Protein AF-A0A7C3ASG3-F1 (afdb_monomer)

Mean predicted aligned error: 2.56 Å

Solvent-accessible surface area (backbone atoms only — not comparable to full-atom values): 10213 Å² total; per-residue (Å²): 129,84,81,58,94,81,41,48,74,45,25,80,42,83,60,56,83,44,39,55,37,80,94,68,59,52,70,46,100,85,25,31,34,52,49,45,92,61,58,42,35,39,72,60,65,44,48,30,26,39,36,38,38,29,38,29,32,47,81,51,92,92,45,60,73,86,67,17,25,22,35,29,47,16,51,47,21,22,44,31,39,28,37,37,66,39,51,92,49,80,58,35,24,78,33,44,61,1,34,43,83,76,38,58,25,79,50,61,62,61,64,57,64,73,41,81,43,39,42,44,33,42,38,41,42,31,38,61,49,100,87,68,49,78,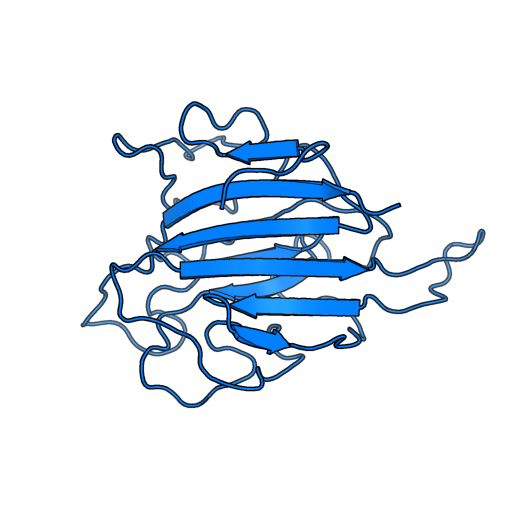76,40,62,26,33,37,27,35,25,35,66,88,40,77,25,38,78,70,41,75,39,95,65,60,27,85,93,35,84,44,92,68,87,56,54,54,19,26,49,27,41,47,48,66,90,30,65,28,29,36,34,53,26,31,40,24,73,52,133

pLDDT: mean 97.38, std 2.83, range [74.25, 98.94]

Secondary structure (DSSP, 8-state):
-PPPTT-EEEESSS--TTEE-TTT--B-TTS-EE--SS-EEEEEEESSEEEEEEEE----TT--GGGSS-EEEEETTTEEEEE---TTSPP-TTSTT-BTTTB--SS--PPPTTSEEEEEEEEE--EE-TTS-EEE-EEEEEEETTEEEEEEEEESSPPTTSS-SS--S-EEEEE---SS--EEEEEEEEE--

Sequence (193 aa):
MAPPDGAIVLMDGKNMDAWHTLPHWQLLGDGSAQVVPTNLVSKEEFGDALIHVEFLIPFMPNASGQARGNSGVYVQGRYEVQVLDSFGDLPMDNLCGGIYKKAVPLVCASLPPLQWQTYDITFRAPRFDANGNKIQHAEITVVHNGITIHDNVILDGVTAGGVSAEEASVGVLMLQDHGDPVRFRNIWVKPLD

Nearest PDB structures (foldseek):
  4qhz-assembly1_B  TM=8.982E-01  e=3.521E-19  Parabacteroides distasonis ATCC 8503
  3u1x-assembly1_B  TM=7.189E-01  e=1.155E-10  Parabacteroides distasonis ATCC 8503
  6j0t-assembly1_B  TM=4.849E-01  e=5.205E-02  Kluyveromyces marxianus DMKU3-1042
  7yqz-assembly1_C  TM=2.640E-01  e=1.907E-02  Severe acute respiratory syndrome coronavirus 2

Structure (mmCIF, N/CA/C/O backbone):
data_AF-A0A7C3ASG3-F1
#
_entry.id   AF-A0A7C3ASG3-F1
#
loop_
_atom_site.group_PDB
_atom_site.id
_atom_site.type_symbol
_atom_site.label_atom_id
_atom_site.label_alt_id
_atom_site.label_comp_id
_atom_site.label_asym_id
_atom_site.label_entity_id
_atom_site.label_seq_id
_atom_site.pdbx_PDB_ins_code
_atom_site.Cartn_x
_atom_site.Cartn_y
_atom_site.Cartn_z
_atom_site.occupancy
_atom_site.B_iso_or_equiv
_atom_site.auth_seq_id
_atom_site.auth_comp_id
_atom_site.auth_asym_id
_atom_site.auth_atom_id
_atom_site.pdbx_PDB_model_num
ATOM 1 N N . MET A 1 1 ? -6.501 -9.344 -8.838 1.00 84.19 1 MET A N 1
ATOM 2 C CA . MET A 1 1 ? -7.690 -10.132 -8.397 1.00 84.19 1 MET A CA 1
ATOM 3 C C . MET A 1 1 ? -8.968 -9.321 -8.616 1.00 84.19 1 MET A C 1
ATOM 5 O O . MET A 1 1 ? -8.923 -8.120 -8.391 1.00 84.19 1 MET A O 1
ATOM 9 N N . ALA A 1 2 ? -10.086 -9.918 -9.055 1.00 91.88 2 ALA A N 1
ATOM 10 C CA . ALA A 1 2 ? -11.353 -9.176 -9.159 1.00 91.88 2 ALA A CA 1
ATOM 11 C C . ALA A 1 2 ? -11.869 -8.770 -7.759 1.00 91.88 2 ALA A C 1
ATOM 13 O O . ALA A 1 2 ? -11.749 -9.584 -6.841 1.00 91.88 2 ALA A O 1
ATOM 14 N N . PRO A 1 3 ? -12.436 -7.561 -7.582 1.00 95.50 3 PRO A N 1
ATOM 15 C CA . PRO A 1 3 ? -13.005 -7.146 -6.303 1.00 95.50 3 PRO A CA 1
ATOM 16 C C . PRO A 1 3 ? -14.115 -8.113 -5.854 1.00 95.50 3 PRO A C 1
ATOM 18 O O . PRO A 1 3 ? -14.993 -8.428 -6.663 1.00 95.50 3 PRO A O 1
ATOM 21 N N . PRO A 1 4 ? -14.101 -8.600 -4.601 1.00 96.62 4 PRO A N 1
ATOM 22 C CA . PRO A 1 4 ? -15.176 -9.434 -4.077 1.00 96.62 4 PRO A CA 1
ATOM 23 C C . PRO A 1 4 ? -16.440 -8.611 -3.790 1.00 96.62 4 PRO A C 1
ATOM 25 O O . PRO A 1 4 ? -16.391 -7.387 -3.664 1.00 96.62 4 PRO A O 1
ATOM 28 N N . ASP A 1 5 ? -17.569 -9.292 -3.590 1.00 96.00 5 ASP A N 1
ATOM 29 C CA . ASP A 1 5 ? -18.814 -8.644 -3.170 1.00 96.00 5 ASP A CA 1
ATOM 30 C C . ASP A 1 5 ? -18.614 -7.830 -1.880 1.00 96.00 5 ASP A C 1
ATOM 32 O O . ASP A 1 5 ? -18.004 -8.297 -0.905 1.00 96.00 5 ASP A O 1
ATOM 36 N N . GLY A 1 6 ? -19.139 -6.602 -1.892 1.00 95.38 6 GLY A N 1
ATOM 37 C CA . GLY A 1 6 ? -18.996 -5.625 -0.811 1.00 95.38 6 GLY A CA 1
ATOM 38 C C . GLY A 1 6 ? -17.679 -4.841 -0.820 1.00 95.38 6 GLY A C 1
ATOM 39 O O . GLY A 1 6 ? -17.475 -4.016 0.064 1.00 95.38 6 GLY A O 1
ATOM 40 N N . ALA A 1 7 ? -16.785 -5.072 -1.787 1.00 97.75 7 ALA A N 1
ATOM 41 C CA . ALA A 1 7 ? -15.590 -4.252 -1.946 1.00 97.75 7 ALA A CA 1
ATOM 42 C C . ALA A 1 7 ? -15.912 -2.887 -2.568 1.00 97.75 7 ALA A C 1
ATOM 44 O O . ALA A 1 7 ? -16.646 -2.773 -3.551 1.00 97.75 7 ALA A O 1
ATOM 45 N N . ILE A 1 8 ? -15.286 -1.856 -2.017 1.00 97.88 8 ILE A N 1
ATOM 46 C CA . ILE A 1 8 ? -15.231 -0.505 -2.553 1.00 97.88 8 ILE A CA 1
ATOM 47 C C . ILE A 1 8 ? -14.064 -0.461 -3.535 1.00 97.88 8 ILE A C 1
ATOM 49 O O . ILE A 1 8 ? -12.901 -0.658 -3.174 1.00 97.88 8 ILE A O 1
ATOM 53 N N . VAL A 1 9 ? -14.380 -0.239 -4.806 1.00 98.12 9 VAL A N 1
ATOM 54 C CA . VAL A 1 9 ? -13.386 -0.179 -5.878 1.00 98.12 9 VAL A CA 1
ATOM 55 C C . VAL A 1 9 ? -12.783 1.217 -5.914 1.00 98.12 9 VAL A C 1
ATOM 57 O O . VAL A 1 9 ? -13.474 2.187 -6.212 1.00 98.12 9 VAL A O 1
ATOM 60 N N . LEU A 1 10 ? -11.486 1.312 -5.630 1.00 98.19 10 LEU A N 1
ATOM 61 C CA . LEU A 1 10 ? -10.762 2.578 -5.671 1.00 98.19 10 LEU A CA 1
ATOM 62 C C . LEU A 1 10 ? -10.159 2.840 -7.054 1.00 98.19 10 LEU A C 1
ATOM 64 O O . LEU A 1 10 ? -10.077 3.989 -7.479 1.00 98.19 10 LEU A O 1
ATOM 68 N N . MET A 1 11 ? -9.723 1.801 -7.769 1.00 97.62 11 MET A N 1
ATOM 69 C CA . MET A 1 11 ? -9.160 1.934 -9.115 1.00 97.62 11 MET A CA 1
ATOM 70 C C . MET A 1 11 ? -9.360 0.651 -9.926 1.00 97.62 11 MET A C 1
ATOM 72 O O . MET A 1 11 ? -8.746 -0.366 -9.618 1.00 97.62 11 MET A O 1
ATOM 76 N N . ASP A 1 12 ? -10.158 0.707 -10.995 1.00 96.12 12 ASP A N 1
ATOM 77 C CA . ASP A 1 12 ? -10.386 -0.402 -11.945 1.00 96.12 12 ASP A CA 1
ATOM 78 C C . ASP A 1 12 ? -9.874 -0.111 -13.368 1.00 96.12 12 ASP A C 1
ATOM 80 O O . ASP A 1 12 ? -10.132 -0.874 -14.299 1.00 96.12 12 ASP A O 1
ATOM 84 N N . GLY A 1 13 ? -9.170 1.010 -13.539 1.00 96.12 13 GLY A N 1
ATOM 85 C CA . GLY A 1 13 ? -8.650 1.475 -14.822 1.00 96.12 13 GLY A CA 1
ATOM 86 C C . GLY A 1 13 ? -9.639 2.249 -15.691 1.00 96.12 13 GLY A C 1
ATOM 87 O O . GLY A 1 13 ? -9.309 2.553 -16.836 1.00 96.12 13 GLY A O 1
ATOM 88 N N . LYS A 1 14 ? -10.820 2.615 -15.172 1.00 96.19 14 LYS A N 1
ATOM 89 C CA . LYS A 1 14 ? -11.776 3.482 -15.885 1.00 96.19 14 LYS A CA 1
ATOM 90 C C . LYS A 1 14 ? -11.762 4.928 -15.406 1.00 96.19 14 LYS A C 1
ATOM 92 O O . LYS A 1 14 ? -11.904 5.836 -16.220 1.00 96.19 14 LYS A O 1
ATOM 97 N N . ASN A 1 15 ? -11.624 5.148 -14.101 1.00 93.62 15 ASN A N 1
ATOM 98 C CA . ASN A 1 15 ? -11.506 6.474 -13.498 1.00 93.62 15 ASN A CA 1
ATOM 99 C C . ASN A 1 15 ? -10.692 6.416 -12.191 1.00 93.62 15 ASN A C 1
ATOM 101 O O . ASN A 1 15 ? -10.252 5.348 -11.762 1.00 93.62 15 ASN A O 1
ATOM 105 N N . MET A 1 16 ? -10.485 7.583 -11.581 1.00 95.62 16 MET A N 1
ATOM 106 C CA . MET A 1 16 ? -9.844 7.746 -10.270 1.00 95.62 16 MET A CA 1
ATOM 107 C C . MET A 1 16 ? -10.747 8.544 -9.319 1.00 95.62 16 MET A C 1
ATOM 109 O O . MET A 1 16 ? -10.265 9.295 -8.473 1.00 95.62 16 MET A O 1
ATOM 113 N N . ASP A 1 17 ? -12.067 8.403 -9.454 1.00 96.56 17 ASP A N 1
ATOM 114 C CA . ASP A 1 17 ? -13.040 9.245 -8.750 1.00 96.56 17 ASP A CA 1
ATOM 115 C C . ASP A 1 17 ? -13.018 9.031 -7.232 1.00 96.56 17 ASP A C 1
ATOM 117 O O . ASP A 1 17 ? -13.396 9.932 -6.484 1.00 96.56 17 ASP A O 1
ATOM 121 N N . ALA A 1 18 ? -12.525 7.882 -6.764 1.00 97.94 18 ALA A N 1
ATOM 122 C CA . ALA A 1 18 ? -12.344 7.571 -5.347 1.00 97.94 18 ALA A CA 1
ATOM 123 C C . ALA A 1 18 ? -11.122 8.262 -4.703 1.00 97.94 18 ALA A C 1
ATOM 125 O O . ALA A 1 18 ? -10.916 8.137 -3.495 1.00 97.94 18 ALA A O 1
ATOM 126 N N . TRP A 1 19 ? -10.319 9.001 -5.479 1.00 98.19 19 TRP A N 1
ATOM 127 C CA . TRP A 1 19 ? -9.060 9.600 -5.031 1.00 98.19 19 TRP A CA 1
ATOM 128 C C . TRP A 1 19 ? -9.056 11.125 -5.130 1.00 98.19 19 TRP A C 1
ATOM 130 O O . TRP A 1 19 ? -9.731 11.731 -5.967 1.00 98.19 19 TRP A O 1
ATOM 140 N N . HIS A 1 20 ? -8.238 11.763 -4.298 1.00 97.06 20 HIS A N 1
ATOM 141 C CA . HIS A 1 20 ? -7.851 13.159 -4.477 1.00 97.06 20 HIS A CA 1
ATOM 142 C C . HIS A 1 20 ? -6.705 13.247 -5.493 1.00 97.06 20 HIS A C 1
ATOM 144 O O . HIS A 1 20 ? -5.549 13.036 -5.150 1.00 97.06 20 HIS A O 1
ATOM 150 N N . THR A 1 21 ? -7.030 13.531 -6.757 1.00 91.75 21 THR A N 1
ATOM 151 C CA . THR A 1 21 ? -6.074 13.429 -7.876 1.00 91.75 21 THR A CA 1
ATOM 152 C C . THR A 1 21 ? -5.356 14.724 -8.242 1.00 91.75 21 THR A C 1
ATOM 154 O O . THR A 1 21 ? -4.354 14.710 -8.959 1.00 91.75 21 THR A O 1
ATOM 157 N N . LEU A 1 22 ? -5.865 15.867 -7.786 1.00 85.12 22 LEU A N 1
ATOM 158 C CA . LEU A 1 22 ? -5.263 17.151 -8.115 1.00 85.12 22 LEU A CA 1
ATOM 159 C C . LEU A 1 22 ? -3.908 17.306 -7.403 1.00 85.12 22 LEU A C 1
ATOM 161 O O . LEU A 1 22 ? -3.817 16.975 -6.223 1.00 85.12 22 LEU A O 1
ATOM 165 N N . PRO A 1 23 ? -2.884 17.863 -8.075 1.00 81.88 23 PRO A N 1
ATOM 166 C CA . PRO A 1 23 ? -2.949 18.484 -9.403 1.00 81.88 23 PRO A CA 1
ATOM 167 C C . PRO A 1 23 ? -2.568 17.579 -10.592 1.00 81.88 23 PRO A C 1
ATOM 169 O O . PRO A 1 23 ? -2.667 18.042 -11.729 1.00 81.88 23 PRO A O 1
ATOM 172 N N . HIS A 1 24 ? -2.100 16.343 -10.381 1.00 87.94 24 HIS A N 1
ATOM 173 C CA . HIS A 1 24 ? -1.340 15.619 -11.418 1.00 87.94 24 HIS A CA 1
ATOM 174 C C . HIS A 1 24 ? -1.758 14.173 -11.695 1.00 87.94 24 HIS A C 1
ATOM 176 O O . HIS A 1 24 ? -1.394 13.638 -12.743 1.00 87.94 24 HIS A O 1
ATOM 182 N N . TRP A 1 25 ? -2.477 13.517 -10.789 1.00 94.94 25 TRP A N 1
ATOM 183 C CA . TRP A 1 25 ? -2.756 12.093 -10.929 1.00 94.94 25 TRP A CA 1
ATOM 184 C C . TRP A 1 25 ? -3.816 11.829 -11.994 1.00 94.94 25 TRP A C 1
ATOM 186 O O . TRP A 1 25 ? -4.887 12.435 -12.008 1.00 94.94 25 TRP A O 1
ATOM 196 N N . GLN A 1 26 ? -3.512 10.888 -12.882 1.00 95.31 26 GLN A N 1
ATOM 197 C CA . GLN A 1 26 ? -4.396 10.465 -13.959 1.00 95.31 26 GLN A CA 1
ATOM 198 C C . GLN A 1 26 ? -4.096 9.022 -14.362 1.00 95.31 26 GLN A C 1
ATOM 200 O O . GLN A 1 26 ? -2.989 8.518 -14.148 1.00 95.31 26 GLN A O 1
ATOM 205 N N . LEU A 1 27 ? -5.075 8.383 -14.997 1.00 97.19 27 LEU A N 1
ATOM 206 C CA . LEU A 1 27 ? -4.868 7.084 -15.621 1.00 97.19 27 LEU A CA 1
ATOM 207 C C . LEU A 1 27 ? -4.049 7.224 -16.907 1.00 97.19 27 LEU A C 1
ATOM 209 O O . LEU A 1 27 ? -4.204 8.169 -17.681 1.00 97.19 27 LEU A O 1
ATOM 213 N N . LEU A 1 28 ? -3.198 6.237 -17.141 1.00 97.06 28 LEU A N 1
ATOM 214 C CA . LEU A 1 28 ? -2.508 5.990 -18.394 1.00 97.06 28 LEU A CA 1
ATOM 215 C C . LEU A 1 28 ? -3.417 5.210 -19.356 1.00 97.06 28 LEU A C 1
ATOM 217 O O . LEU A 1 28 ? -4.464 4.684 -18.978 1.00 97.06 28 LEU A O 1
ATOM 221 N N . GLY A 1 29 ? -2.987 5.082 -20.614 1.00 96.44 29 GLY A N 1
ATOM 222 C CA . GLY A 1 29 ? -3.744 4.356 -21.643 1.00 96.44 29 GLY A CA 1
ATOM 223 C C . GLY A 1 29 ? -3.944 2.859 -21.365 1.00 96.44 29 GLY A C 1
ATOM 224 O O . GLY A 1 29 ? -4.795 2.242 -21.997 1.00 96.44 29 GLY A O 1
ATOM 225 N N . ASP A 1 30 ? -3.188 2.279 -20.430 1.00 96.19 30 ASP A N 1
ATOM 226 C CA . ASP A 1 30 ? -3.333 0.888 -19.982 1.00 96.19 30 ASP A CA 1
ATOM 227 C C . ASP A 1 30 ? -4.225 0.737 -18.732 1.00 96.19 30 ASP A C 1
ATOM 229 O O . ASP A 1 30 ? -4.352 -0.366 -18.199 1.00 96.19 30 ASP A O 1
ATOM 233 N N . GLY A 1 31 ? -4.834 1.830 -18.257 1.00 97.12 31 GLY A N 1
ATOM 234 C CA . GLY A 1 31 ? -5.680 1.852 -17.063 1.00 97.12 31 GLY A CA 1
ATOM 235 C C . GLY A 1 31 ? -4.911 1.833 -15.738 1.00 97.12 31 GLY A C 1
ATOM 236 O O . GLY A 1 31 ? -5.536 1.775 -14.682 1.00 97.12 31 GLY A O 1
ATOM 237 N N . SER A 1 32 ? -3.577 1.885 -15.748 1.00 98.19 32 SER A N 1
ATOM 238 C CA . SER A 1 32 ? -2.792 2.109 -14.529 1.00 98.19 32 SER A CA 1
ATOM 239 C C . SER A 1 32 ? -2.646 3.599 -14.222 1.00 98.19 32 SER A C 1
ATOM 241 O O . SER A 1 32 ? -2.796 4.437 -15.107 1.00 98.19 32 SER A O 1
ATOM 243 N N . ALA A 1 33 ? -2.316 3.946 -12.983 1.00 98.06 33 ALA A N 1
ATOM 244 C CA . ALA A 1 33 ? -1.860 5.281 -12.610 1.00 98.06 33 ALA A CA 1
ATOM 245 C C . ALA A 1 33 ? -0.368 5.224 -12.268 1.00 98.06 33 ALA A C 1
ATOM 247 O O . ALA A 1 33 ? 0.063 4.321 -11.556 1.00 98.06 33 ALA A O 1
ATOM 248 N N . GLN A 1 34 ? 0.424 6.174 -12.760 1.00 98.00 34 GLN A N 1
ATOM 249 C CA . GLN A 1 34 ? 1.839 6.294 -12.405 1.00 98.00 34 GLN A CA 1
ATOM 250 C C . GLN A 1 34 ? 2.021 7.376 -11.348 1.00 98.00 34 GLN A C 1
ATOM 252 O O . GLN A 1 34 ? 1.383 8.424 -11.442 1.00 98.00 34 GLN A O 1
ATOM 257 N N . VAL A 1 35 ? 2.925 7.135 -10.399 1.00 97.75 35 VAL A N 1
ATOM 258 C CA . VAL A 1 35 ? 3.386 8.139 -9.440 1.00 97.75 35 VAL A CA 1
ATOM 259 C C . VAL A 1 35 ? 3.829 9.407 -10.169 1.00 97.75 35 VAL A C 1
ATOM 261 O O . VAL A 1 35 ? 4.532 9.373 -11.185 1.00 97.75 35 VAL A O 1
ATOM 264 N N . VAL A 1 36 ? 3.374 10.526 -9.622 1.00 95.81 36 VAL A N 1
ATOM 265 C CA . VAL A 1 36 ? 3.659 11.908 -10.011 1.00 95.81 36 VAL A CA 1
ATOM 266 C C . VAL A 1 36 ? 3.914 12.709 -8.730 1.00 95.81 36 VAL A C 1
ATOM 268 O O . VAL A 1 36 ? 3.557 12.222 -7.658 1.00 95.81 36 VAL A O 1
ATOM 271 N N . PRO A 1 37 ? 4.480 13.929 -8.807 1.00 95.00 37 PRO A N 1
ATOM 272 C CA . PRO A 1 37 ? 4.716 14.738 -7.618 1.00 95.00 37 PRO A CA 1
ATOM 273 C C . PRO A 1 37 ? 3.422 14.925 -6.816 1.00 95.00 37 PRO A C 1
ATOM 275 O O . PRO A 1 37 ? 2.468 15.476 -7.368 1.00 95.00 37 PRO A O 1
ATOM 278 N N . THR A 1 38 ? 3.412 14.494 -5.549 1.00 95.44 38 THR A N 1
ATOM 279 C CA . THR A 1 38 ? 2.303 14.360 -4.568 1.00 95.44 38 THR A CA 1
ATOM 280 C C . THR A 1 38 ? 1.844 12.921 -4.293 1.00 95.44 38 THR A C 1
ATOM 282 O O . THR A 1 38 ? 1.589 12.138 -5.204 1.00 95.44 38 THR A O 1
ATOM 285 N N . ASN A 1 39 ? 1.643 12.597 -3.009 1.00 97.38 39 ASN A N 1
ATOM 286 C CA . ASN A 1 39 ? 0.983 11.357 -2.586 1.00 97.38 39 ASN A CA 1
ATOM 287 C C . ASN A 1 39 ? -0.457 11.293 -3.123 1.00 97.38 39 ASN A C 1
ATOM 289 O O . ASN A 1 39 ? -1.158 12.307 -3.145 1.00 97.38 39 ASN A O 1
ATOM 293 N N . LEU A 1 40 ? -0.928 10.092 -3.463 1.00 98.31 40 LEU A N 1
ATOM 294 C CA . LEU A 1 40 ? -2.330 9.849 -3.805 1.00 98.31 40 LEU A CA 1
ATOM 295 C C . LEU A 1 40 ? -3.080 9.341 -2.573 1.00 98.31 40 LEU A C 1
ATOM 297 O O . LEU A 1 40 ? -2.689 8.331 -1.996 1.00 98.31 40 LEU A O 1
ATOM 301 N N . VAL A 1 41 ? -4.169 10.005 -2.184 1.00 98.19 41 VAL A N 1
ATOM 302 C CA . VAL A 1 41 ? -4.974 9.636 -1.003 1.00 98.19 41 VAL A CA 1
ATOM 303 C C . VAL A 1 41 ? -6.430 9.374 -1.377 1.00 98.19 41 VAL A C 1
ATOM 305 O O . VAL A 1 41 ? -7.000 10.081 -2.219 1.00 98.19 41 VAL A O 1
ATOM 308 N N . SER A 1 42 ? -7.028 8.333 -0.796 1.00 98.69 42 SER A N 1
ATOM 309 C CA . SER A 1 42 ? -8.449 8.034 -0.991 1.00 98.69 42 SER A CA 1
ATOM 310 C C . SER A 1 42 ? -9.321 9.125 -0.370 1.00 98.69 42 SER A C 1
ATOM 312 O O . SER A 1 42 ? -8.925 9.782 0.590 1.00 98.69 42 SER A O 1
ATOM 314 N N . LYS A 1 43 ? -10.521 9.324 -0.923 1.00 98.38 43 LYS A N 1
ATOM 315 C CA . LYS A 1 43 ? -11.532 10.233 -0.356 1.00 98.38 43 LYS A CA 1
ATOM 316 C C . LYS A 1 43 ? -12.206 9.651 0.883 1.00 98.38 43 LYS A C 1
ATOM 318 O O . LYS A 1 43 ? -12.576 10.391 1.786 1.00 98.38 43 LYS A O 1
ATOM 323 N N . GLU A 1 44 ? -12.405 8.337 0.886 1.00 98.12 44 GLU A N 1
ATOM 324 C CA . GLU A 1 44 ? -12.986 7.611 2.012 1.00 98.12 44 GLU A CA 1
ATOM 325 C C . GLU A 1 44 ? -11.905 7.156 2.994 1.00 98.12 44 GLU A C 1
ATOM 327 O O . GLU A 1 44 ? -10.747 6.936 2.618 1.00 98.12 44 GLU A O 1
ATOM 332 N N . GLU A 1 45 ? -12.314 7.004 4.250 1.00 98.44 45 GLU A N 1
ATOM 333 C CA . GLU A 1 45 ? -11.512 6.452 5.336 1.00 98.44 45 GLU A CA 1
ATOM 334 C C . GLU A 1 45 ? -12.013 5.051 5.697 1.00 98.44 45 GLU A C 1
ATOM 336 O O . GLU A 1 45 ? -13.213 4.779 5.682 1.00 98.44 45 GLU A O 1
ATOM 341 N N . PHE A 1 46 ? -11.088 4.167 6.060 1.00 98.25 46 PHE A N 1
ATOM 342 C CA . PHE A 1 46 ? -11.352 2.758 6.327 1.00 98.25 46 PHE A CA 1
ATOM 343 C C . PHE A 1 46 ? -10.858 2.363 7.721 1.00 98.25 46 PHE A C 1
ATOM 345 O O . PHE A 1 46 ? -9.806 2.820 8.173 1.00 98.25 46 PHE A O 1
ATOM 352 N N . GLY A 1 47 ? -11.628 1.513 8.402 1.00 98.50 47 GLY A N 1
ATOM 353 C CA . GLY A 1 47 ? -11.250 0.860 9.657 1.00 98.50 47 GLY A CA 1
ATOM 354 C C . GLY A 1 47 ? -10.567 -0.479 9.393 1.00 98.50 47 GLY A C 1
ATOM 355 O O . GLY A 1 47 ? -9.588 -0.550 8.650 1.00 98.50 47 GLY A O 1
ATOM 356 N N . ASP A 1 48 ? -11.113 -1.546 9.976 1.00 98.75 48 ASP A N 1
ATOM 357 C CA . ASP A 1 48 ? -10.723 -2.907 9.616 1.00 98.75 48 ASP A CA 1
ATOM 358 C C . ASP A 1 48 ? -11.061 -3.190 8.153 1.00 98.75 48 ASP A C 1
ATOM 360 O O . ASP A 1 48 ? -12.152 -2.857 7.679 1.00 98.75 48 ASP A O 1
ATOM 364 N N . ALA A 1 49 ? -10.138 -3.820 7.430 1.00 98.50 49 ALA A N 1
ATOM 365 C CA . ALA A 1 49 ? -10.318 -4.031 6.004 1.00 98.50 49 ALA A CA 1
ATOM 366 C C . ALA A 1 49 ? -9.494 -5.188 5.434 1.00 98.50 49 ALA A C 1
ATOM 368 O O . ALA A 1 49 ? -8.411 -5.521 5.918 1.00 98.50 49 ALA A O 1
ATOM 369 N N . LEU A 1 50 ? -10.003 -5.736 4.330 1.00 98.75 50 LEU A N 1
ATOM 370 C CA . LEU A 1 50 ? -9.212 -6.409 3.305 1.00 98.75 50 LEU A CA 1
ATOM 371 C C . LEU A 1 50 ? -8.881 -5.397 2.213 1.00 98.75 50 LEU A C 1
ATOM 373 O O . LEU A 1 50 ? -9.769 -4.692 1.736 1.00 98.75 50 LEU A O 1
ATOM 377 N N . ILE A 1 51 ? -7.626 -5.332 1.798 1.00 98.88 51 ILE A N 1
ATOM 378 C CA . ILE A 1 51 ? -7.150 -4.380 0.796 1.00 98.88 51 ILE A CA 1
ATOM 379 C C . ILE A 1 51 ? -6.383 -5.154 -0.267 1.00 98.88 51 ILE A C 1
ATOM 381 O O . ILE A 1 51 ? -5.520 -5.962 0.065 1.00 98.88 51 ILE A O 1
ATOM 385 N N . HIS A 1 52 ? -6.667 -4.874 -1.533 1.00 98.94 52 HIS A N 1
ATOM 386 C CA . HIS A 1 52 ? -5.876 -5.360 -2.657 1.00 98.94 52 HIS A CA 1
ATOM 387 C C . HIS A 1 52 ? -5.254 -4.191 -3.401 1.00 98.94 52 HIS A C 1
ATOM 389 O O . HIS A 1 52 ? -5.922 -3.184 -3.650 1.00 98.94 52 HIS A O 1
ATOM 395 N N . VAL A 1 53 ? -3.988 -4.344 -3.773 1.00 98.88 53 VAL A N 1
ATOM 396 C CA . VAL A 1 53 ? -3.245 -3.379 -4.582 1.00 98.88 53 VAL A CA 1
ATOM 397 C C . VAL A 1 53 ? -2.387 -4.147 -5.574 1.00 98.88 53 VAL A C 1
ATOM 399 O O . VAL A 1 53 ? -1.620 -5.022 -5.172 1.00 98.88 53 VAL A O 1
ATOM 402 N N . GLU A 1 54 ? -2.454 -3.790 -6.855 1.00 98.88 54 GLU A N 1
ATOM 403 C CA . GLU A 1 54 ? -1.438 -4.199 -7.823 1.00 98.88 54 GLU A CA 1
ATOM 404 C C . GLU A 1 54 ? -0.484 -3.040 -8.100 1.00 98.88 54 GLU A C 1
ATOM 406 O O . GLU A 1 54 ? -0.914 -1.904 -8.318 1.00 98.88 54 GLU A O 1
ATOM 411 N N . PHE A 1 55 ? 0.815 -3.327 -8.122 1.00 98.94 55 PHE A N 1
ATOM 412 C CA . PHE A 1 55 ? 1.851 -2.330 -8.371 1.00 98.94 55 PHE A CA 1
ATOM 413 C C . PHE A 1 55 ? 2.927 -2.850 -9.324 1.00 98.94 55 PHE A C 1
ATOM 415 O O . PHE A 1 55 ? 3.197 -4.046 -9.387 1.00 98.94 55 PHE A O 1
ATOM 422 N N . LEU A 1 56 ? 3.532 -1.950 -10.091 1.00 98.81 56 LEU A N 1
ATOM 423 C CA . LEU A 1 56 ? 4.609 -2.247 -11.026 1.00 98.81 56 LEU A CA 1
ATOM 424 C C . LEU A 1 56 ? 5.781 -1.320 -10.750 1.00 98.81 56 LEU A C 1
ATOM 426 O O . LEU A 1 56 ? 5.664 -0.094 -10.797 1.00 98.81 56 LEU A O 1
ATOM 430 N N . ILE A 1 57 ? 6.923 -1.943 -10.488 1.00 98.62 57 ILE A N 1
ATOM 431 C CA . ILE A 1 57 ? 8.177 -1.261 -10.201 1.00 98.62 57 ILE A CA 1
ATOM 432 C C . ILE A 1 57 ? 8.887 -0.949 -11.529 1.00 98.62 57 ILE A C 1
ATOM 434 O O . ILE A 1 57 ? 9.012 -1.841 -12.380 1.00 98.62 57 ILE A O 1
ATOM 438 N N . PRO A 1 58 ? 9.356 0.294 -11.743 1.00 98.12 58 PRO A N 1
ATOM 439 C CA . PRO A 1 58 ? 10.083 0.665 -12.950 1.00 98.12 58 PRO A CA 1
ATOM 440 C C . PRO A 1 58 ? 11.479 0.032 -12.979 1.00 98.12 58 PRO A C 1
ATOM 442 O O . PRO A 1 58 ? 12.112 -0.175 -11.949 1.00 98.12 58 PRO A O 1
ATOM 445 N N . PHE A 1 59 ? 12.013 -0.213 -14.176 1.00 98.06 59 PHE A N 1
ATOM 446 C CA . PHE A 1 59 ? 13.416 -0.602 -14.321 1.00 98.06 59 PHE A CA 1
ATOM 447 C C . PHE A 1 59 ? 14.325 0.633 -14.227 1.00 98.06 59 PHE A C 1
ATOM 449 O O . PHE A 1 59 ? 14.330 1.473 -15.128 1.00 98.06 59 PHE A O 1
ATOM 456 N N . MET A 1 60 ? 15.099 0.739 -13.143 1.00 97.81 60 MET A N 1
ATOM 457 C CA . MET A 1 60 ? 15.970 1.887 -12.846 1.00 97.81 60 MET A CA 1
ATOM 458 C C . MET A 1 60 ? 17.432 1.443 -12.635 1.00 97.81 60 MET A C 1
ATOM 460 O O . MET A 1 60 ? 17.927 1.446 -11.509 1.00 97.81 60 MET A O 1
ATOM 464 N N . PRO A 1 61 ? 18.164 1.069 -13.703 1.00 96.19 61 PRO A N 1
ATOM 465 C CA . PRO A 1 61 ? 19.476 0.416 -13.591 1.00 96.19 61 PRO A CA 1
ATOM 466 C C . PRO A 1 61 ? 20.589 1.295 -13.003 1.00 96.19 61 PRO A C 1
ATOM 468 O O . PRO A 1 61 ? 21.601 0.772 -12.551 1.00 96.19 61 PRO A O 1
ATOM 471 N N . ASN A 1 62 ? 20.415 2.619 -13.015 1.00 97.12 62 ASN A N 1
ATOM 472 C CA . ASN A 1 62 ? 21.390 3.574 -12.478 1.00 97.12 62 ASN A CA 1
ATOM 473 C C . ASN A 1 62 ? 21.074 4.006 -11.037 1.00 97.12 62 ASN A C 1
ATOM 475 O O . ASN A 1 62 ? 21.779 4.851 -10.489 1.00 97.12 62 ASN A O 1
ATOM 479 N N . ALA A 1 63 ? 20.003 3.474 -10.446 1.00 96.94 63 ALA A N 1
ATOM 480 C CA . ALA A 1 63 ? 19.602 3.759 -9.079 1.00 96.94 63 ALA A CA 1
ATOM 481 C C . ALA A 1 63 ? 19.903 2.575 -8.153 1.00 96.94 63 ALA A C 1
ATOM 483 O O . ALA A 1 63 ? 20.106 1.444 -8.595 1.00 96.94 63 ALA A O 1
ATOM 484 N N . SER A 1 64 ? 19.932 2.834 -6.848 1.00 95.06 64 SER A N 1
ATOM 485 C CA . SER A 1 64 ? 20.234 1.825 -5.830 1.00 95.06 64 SER A CA 1
ATOM 486 C C . SER A 1 64 ? 19.564 2.155 -4.500 1.00 95.06 64 SER A C 1
ATOM 488 O O . SER A 1 64 ? 19.281 3.321 -4.219 1.00 95.06 64 SER A O 1
ATOM 490 N N . GLY A 1 65 ? 19.384 1.143 -3.649 1.00 95.19 65 GLY A N 1
ATOM 491 C CA . GLY A 1 65 ? 18.829 1.321 -2.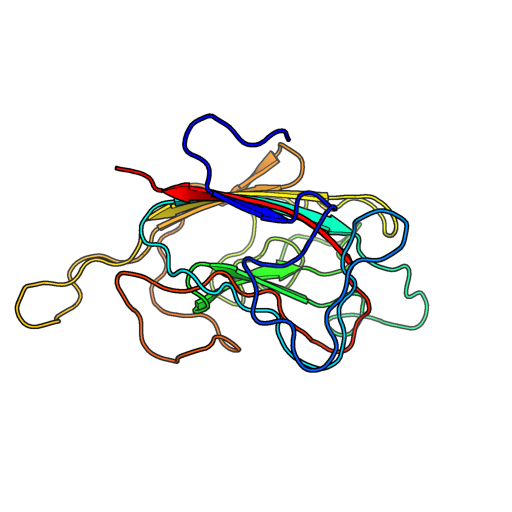308 1.00 95.19 65 GLY A CA 1
ATOM 492 C C . GLY A 1 65 ? 17.424 1.926 -2.341 1.00 95.19 65 GLY A C 1
ATOM 493 O O . GLY A 1 65 ? 16.619 1.583 -3.198 1.00 95.19 65 GLY A O 1
ATOM 494 N N . GLN A 1 66 ? 17.145 2.860 -1.428 1.00 97.06 66 GLN A N 1
ATOM 495 C CA . GLN A 1 66 ? 15.839 3.531 -1.291 1.00 97.06 66 GLN A CA 1
ATOM 496 C C . GLN A 1 66 ? 15.499 4.509 -2.432 1.00 97.06 66 GLN A C 1
ATOM 498 O O . GLN A 1 66 ? 14.475 5.174 -2.366 1.00 97.06 66 GLN A O 1
ATOM 503 N N . ALA A 1 67 ? 16.353 4.648 -3.447 1.00 96.75 67 ALA A N 1
ATOM 504 C CA . ALA A 1 67 ? 16.096 5.495 -4.616 1.00 96.75 67 ALA A CA 1
ATOM 505 C C . ALA A 1 67 ? 15.794 4.672 -5.883 1.00 96.75 67 ALA A C 1
ATOM 507 O O . ALA A 1 67 ? 15.892 5.191 -6.992 1.00 96.75 67 ALA A O 1
ATOM 508 N N . ARG A 1 68 ? 15.554 3.359 -5.736 1.00 97.62 68 ARG A N 1
ATOM 509 C CA . ARG A 1 68 ? 15.318 2.432 -6.847 1.00 97.62 68 ARG A CA 1
ATOM 510 C C . ARG A 1 68 ? 13.887 1.897 -6.799 1.00 97.62 68 ARG A C 1
ATOM 512 O O . ARG A 1 68 ? 13.635 0.828 -6.248 1.00 97.62 68 ARG A O 1
ATOM 519 N N . GLY A 1 69 ? 12.964 2.637 -7.402 1.00 98.06 69 GLY A N 1
ATOM 520 C CA . GLY A 1 69 ? 11.563 2.235 -7.525 1.00 98.06 69 GLY A CA 1
ATOM 521 C C . GLY A 1 69 ? 10.789 2.336 -6.211 1.00 98.06 69 GLY A C 1
ATOM 522 O O . GLY A 1 69 ? 9.968 1.464 -5.940 1.00 98.06 69 GLY A O 1
ATOM 523 N N . ASN A 1 70 ? 11.097 3.341 -5.390 1.00 98.69 70 ASN A N 1
ATOM 524 C CA . ASN A 1 70 ? 10.525 3.541 -4.065 1.00 98.69 70 ASN A CA 1
ATOM 525 C C . ASN A 1 70 ? 9.131 4.181 -4.123 1.00 98.69 70 ASN A C 1
ATOM 527 O O . ASN A 1 70 ? 8.897 5.169 -4.820 1.00 98.69 70 ASN A O 1
ATOM 531 N N . SER A 1 71 ? 8.211 3.597 -3.373 1.00 98.75 71 SER A N 1
ATOM 532 C CA . SER A 1 71 ? 6.888 4.110 -3.042 1.00 98.75 71 SER A CA 1
ATOM 533 C C . SER A 1 71 ? 6.416 3.349 -1.794 1.00 98.75 71 SER A C 1
ATOM 535 O O . SER A 1 71 ? 7.152 2.565 -1.210 1.00 98.75 71 SER A O 1
ATOM 537 N N . GLY A 1 72 ? 5.154 3.476 -1.415 1.00 98.75 72 GLY A N 1
ATOM 538 C CA . GLY A 1 72 ? 4.610 2.774 -0.263 1.00 98.75 72 GLY A CA 1
ATOM 539 C C . GLY A 1 72 ? 3.098 2.723 -0.319 1.00 98.75 72 GLY A C 1
ATOM 540 O O . GLY A 1 72 ? 2.452 3.658 -0.798 1.00 98.75 72 GLY A O 1
ATOM 541 N N . VAL A 1 73 ? 2.535 1.626 0.183 1.00 98.94 73 VAL A N 1
ATOM 542 C CA . VAL A 1 73 ? 1.097 1.492 0.422 1.00 98.94 73 VAL A CA 1
ATOM 543 C C . VAL A 1 73 ? 0.856 1.722 1.907 1.00 98.94 73 VAL A C 1
ATOM 545 O O . VAL A 1 73 ? 1.156 0.869 2.737 1.00 98.94 73 VAL A O 1
ATOM 548 N N . TYR A 1 74 ? 0.316 2.884 2.248 1.00 98.88 74 TYR A N 1
ATOM 549 C CA . TYR A 1 74 ? 0.033 3.268 3.624 1.00 98.88 74 TYR A CA 1
ATOM 550 C C . TYR A 1 74 ? -1.409 2.924 3.977 1.00 98.88 74 TYR A C 1
ATOM 552 O O . TYR A 1 74 ? -2.352 3.607 3.559 1.00 98.88 74 TYR A O 1
ATOM 560 N N . VAL A 1 75 ? -1.579 1.892 4.798 1.00 98.81 75 VAL A N 1
ATOM 561 C CA . VAL A 1 75 ? -2.877 1.530 5.372 1.00 98.81 75 VAL A CA 1
ATOM 562 C C . VAL A 1 75 ? -3.255 2.563 6.435 1.00 98.81 75 VAL A C 1
ATOM 564 O O . VAL A 1 75 ? -2.413 2.968 7.242 1.00 98.81 75 VAL A O 1
ATOM 567 N N . GLN A 1 76 ? -4.496 3.054 6.386 1.00 98.62 76 GLN A N 1
ATOM 568 C CA . GLN A 1 76 ? -4.975 4.212 7.158 1.00 98.62 76 GLN A CA 1
ATOM 569 C C . GLN A 1 76 ? -4.108 5.480 7.025 1.00 98.62 76 GLN A C 1
ATOM 571 O O . GLN A 1 76 ? -4.141 6.348 7.901 1.00 98.62 76 GLN A O 1
ATOM 576 N N . GLY A 1 77 ? -3.298 5.580 5.965 1.00 98.56 77 GLY A N 1
ATOM 577 C CA . GLY A 1 77 ? -2.353 6.670 5.749 1.00 98.56 77 GLY A CA 1
ATOM 578 C C . GLY A 1 77 ? -1.211 6.677 6.766 1.00 98.56 77 GLY A C 1
ATOM 579 O O . GLY A 1 77 ? -0.551 7.699 6.912 1.00 98.56 77 GLY A O 1
ATOM 580 N N . ARG A 1 78 ? -1.005 5.580 7.507 1.00 98.50 78 ARG A N 1
ATOM 581 C CA . ARG A 1 78 ? -0.176 5.544 8.724 1.00 98.50 78 ARG A CA 1
ATOM 582 C C . ARG A 1 78 ? 0.775 4.364 8.810 1.00 98.50 78 ARG A C 1
ATOM 584 O O . ARG A 1 78 ? 1.801 4.489 9.466 1.00 98.50 78 ARG A O 1
ATOM 591 N N . TYR A 1 79 ? 0.424 3.232 8.209 1.00 98.81 79 TYR A N 1
ATOM 592 C CA . TYR A 1 79 ? 1.204 2.003 8.304 1.00 98.81 79 TYR A CA 1
ATOM 593 C C . TYR A 1 79 ? 1.670 1.596 6.910 1.00 98.81 79 TYR A C 1
ATOM 595 O O . TYR A 1 79 ? 0.889 1.086 6.107 1.00 98.81 79 TYR A O 1
ATOM 603 N N . GLU A 1 80 ? 2.931 1.885 6.610 1.00 98.88 80 GLU A N 1
ATOM 604 C CA . GLU A 1 80 ? 3.539 1.636 5.307 1.00 98.88 80 GLU A CA 1
ATOM 605 C C . GLU A 1 80 ? 3.889 0.160 5.118 1.00 98.88 80 GLU A C 1
ATOM 607 O O . GLU A 1 80 ? 4.762 -0.377 5.804 1.00 98.88 80 GLU A O 1
ATOM 612 N N . VAL A 1 81 ? 3.253 -0.465 4.128 1.00 98.94 81 VAL A N 1
ATOM 613 C CA . VAL A 1 81 ? 3.788 -1.646 3.452 1.00 98.94 81 VAL A CA 1
ATOM 614 C C . VAL A 1 81 ? 4.673 -1.148 2.315 1.00 98.94 81 VAL A C 1
ATOM 616 O O . VAL A 1 81 ? 4.192 -0.556 1.343 1.00 98.94 81 VAL A O 1
ATOM 619 N N . GLN A 1 82 ? 5.976 -1.366 2.456 1.00 98.88 82 GLN A N 1
ATOM 620 C CA . GLN A 1 82 ? 6.984 -0.766 1.591 1.00 98.88 82 GLN A CA 1
ATOM 621 C C . GLN A 1 82 ? 6.889 -1.268 0.143 1.00 98.88 82 GLN A C 1
ATOM 623 O O . GLN A 1 82 ? 6.712 -2.468 -0.089 1.00 98.88 82 GLN A O 1
ATOM 628 N N . VAL A 1 83 ? 7.071 -0.383 -0.841 1.00 98.94 83 VAL A N 1
ATOM 629 C CA . VAL A 1 83 ? 7.195 -0.730 -2.267 1.00 98.94 83 VAL A CA 1
ATOM 630 C C . VAL A 1 83 ? 8.579 -0.316 -2.751 1.00 98.94 83 VAL A C 1
ATOM 632 O O . VAL A 1 83 ? 8.945 0.849 -2.691 1.00 98.94 83 VAL A O 1
ATOM 635 N N . LEU A 1 84 ? 9.378 -1.273 -3.224 1.00 98.69 84 LEU A N 1
ATOM 636 C CA . LEU A 1 84 ? 10.744 -0.991 -3.664 1.00 98.69 84 LEU A CA 1
ATOM 637 C C . LEU A 1 84 ? 11.251 -2.062 -4.630 1.00 98.69 84 LEU A C 1
ATOM 639 O O . LEU A 1 84 ? 10.875 -3.226 -4.507 1.00 98.69 84 LEU A O 1
ATOM 643 N N . ASP A 1 85 ? 12.164 -1.721 -5.543 1.00 98.44 85 ASP A N 1
ATOM 644 C CA . ASP A 1 85 ? 12.903 -2.737 -6.300 1.00 98.44 85 ASP A CA 1
ATOM 645 C C . ASP A 1 85 ? 13.856 -3.508 -5.374 1.00 98.44 85 ASP A C 1
ATOM 647 O O . ASP A 1 85 ? 14.972 -3.064 -5.083 1.00 98.44 85 ASP A O 1
ATOM 651 N N . SER A 1 86 ? 13.393 -4.658 -4.885 1.00 97.69 86 SER A N 1
ATOM 652 C CA . SER A 1 86 ? 14.126 -5.551 -3.974 1.00 97.69 86 SER A CA 1
ATOM 653 C C . SER A 1 86 ? 14.302 -6.962 -4.548 1.00 97.69 86 SER A C 1
ATOM 655 O O . SER A 1 86 ? 14.494 -7.924 -3.802 1.00 97.69 86 SER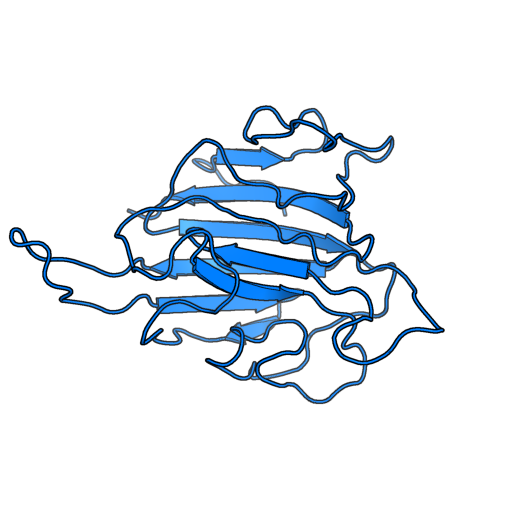 A O 1
ATOM 657 N N . PHE A 1 87 ? 14.177 -7.126 -5.871 1.00 97.00 87 PHE A N 1
ATOM 658 C CA . PHE A 1 87 ? 14.335 -8.433 -6.504 1.00 97.00 87 PHE A CA 1
ATOM 659 C C . PHE A 1 87 ? 15.762 -8.965 -6.315 1.00 97.00 87 PHE A C 1
ATOM 661 O O . PHE A 1 87 ? 16.733 -8.341 -6.742 1.00 97.00 87 PHE A O 1
ATOM 668 N N . GLY A 1 88 ? 15.878 -10.145 -5.701 1.00 94.12 88 GLY A N 1
ATOM 669 C CA . GLY A 1 88 ? 17.163 -10.786 -5.405 1.00 94.12 88 GLY A CA 1
ATOM 670 C C . GLY A 1 88 ? 17.815 -10.358 -4.086 1.00 94.12 88 GLY A C 1
ATOM 671 O O . GLY A 1 88 ? 18.854 -10.916 -3.736 1.00 94.12 88 GLY A O 1
ATOM 672 N N . ASP A 1 89 ? 17.209 -9.432 -3.337 1.00 95.81 89 ASP A N 1
ATOM 673 C CA . ASP A 1 89 ? 17.699 -9.012 -2.022 1.00 95.81 89 ASP A CA 1
ATOM 674 C C . ASP A 1 89 ? 17.170 -9.917 -0.892 1.00 95.81 89 ASP A C 1
ATOM 676 O O . ASP A 1 89 ? 16.112 -10.547 -1.000 1.00 95.81 89 ASP A O 1
ATOM 680 N N . LEU A 1 90 ? 17.895 -9.954 0.231 1.00 97.50 90 LEU A N 1
ATOM 681 C CA . LEU A 1 90 ? 17.383 -10.527 1.480 1.00 97.50 90 LEU A CA 1
ATOM 682 C C . LEU A 1 90 ? 16.280 -9.624 2.060 1.00 97.50 90 LEU A C 1
ATOM 684 O O . LEU A 1 90 ? 16.409 -8.402 1.983 1.00 97.50 90 LEU A O 1
ATOM 688 N N . PRO A 1 91 ? 15.220 -10.186 2.673 1.00 98.00 91 PRO A N 1
ATOM 689 C CA . PRO A 1 91 ? 14.145 -9.384 3.247 1.00 98.00 91 PRO A CA 1
ATOM 690 C C . PRO A 1 91 ? 14.668 -8.475 4.367 1.00 98.00 91 PRO A C 1
ATOM 692 O O . PRO A 1 91 ? 15.433 -8.905 5.230 1.00 98.00 91 PRO A O 1
ATOM 695 N N . MET A 1 92 ? 14.229 -7.216 4.367 1.00 98.62 92 MET A N 1
ATOM 696 C CA . MET A 1 92 ? 14.537 -6.223 5.401 1.00 98.62 92 MET A CA 1
ATOM 697 C C . MET A 1 92 ? 13.313 -5.345 5.672 1.00 98.62 92 MET A C 1
ATOM 699 O O . MET A 1 92 ? 12.396 -5.268 4.857 1.00 98.62 92 MET A O 1
ATOM 703 N N . ASP A 1 93 ? 13.315 -4.663 6.816 1.00 98.38 93 ASP A N 1
ATOM 704 C CA . ASP A 1 93 ? 12.203 -3.838 7.305 1.00 98.38 93 ASP A CA 1
ATOM 705 C C . ASP A 1 93 ? 11.932 -2.572 6.480 1.00 98.38 93 ASP A C 1
ATOM 707 O O . ASP A 1 93 ? 10.956 -1.880 6.733 1.00 98.38 93 ASP A O 1
ATOM 711 N N . ASN A 1 94 ? 12.798 -2.242 5.525 1.00 98.38 94 ASN A N 1
ATOM 712 C CA . ASN A 1 94 ? 12.693 -1.082 4.644 1.00 98.38 94 ASN A CA 1
ATOM 713 C C . ASN A 1 94 ? 12.856 -1.444 3.159 1.00 98.38 94 ASN A C 1
ATOM 715 O O . ASN A 1 94 ? 13.047 -0.557 2.327 1.00 98.38 94 ASN A O 1
ATOM 719 N N . LEU A 1 95 ? 12.810 -2.734 2.829 1.00 98.56 95 LEU A N 1
ATOM 720 C CA . LEU A 1 95 ? 12.733 -3.235 1.458 1.00 98.56 95 LEU A CA 1
ATOM 721 C C . LEU A 1 95 ? 11.295 -3.654 1.128 1.00 98.56 95 LEU A C 1
ATOM 723 O O . LEU A 1 95 ? 10.431 -3.628 2.002 1.00 98.56 95 LEU A O 1
ATOM 727 N N . CYS A 1 96 ? 11.030 -4.022 -0.129 1.00 98.75 96 CYS A N 1
ATOM 728 C CA . CYS A 1 96 ? 9.684 -4.353 -0.600 1.00 98.75 96 CYS A CA 1
ATOM 729 C C . CYS A 1 96 ? 8.990 -5.364 0.321 1.00 98.75 96 CYS A C 1
ATOM 731 O O . CYS A 1 96 ? 9.511 -6.448 0.594 1.00 98.75 96 CYS A O 1
ATOM 733 N N . GLY A 1 97 ? 7.799 -5.004 0.785 1.00 98.75 97 GLY A N 1
ATOM 734 C CA . GLY A 1 97 ? 6.971 -5.823 1.659 1.00 98.75 97 GLY A CA 1
ATOM 735 C C . GLY A 1 97 ? 7.291 -5.670 3.142 1.00 98.75 97 GLY A C 1
ATOM 736 O O . GLY A 1 97 ? 6.530 -6.174 3.956 1.00 98.75 97 GLY A O 1
ATOM 737 N N . GLY A 1 98 ? 8.363 -4.976 3.532 1.00 98.81 98 GLY A N 1
ATOM 738 C CA . GLY A 1 98 ? 8.594 -4.617 4.930 1.00 98.81 98 GLY A CA 1
ATOM 739 C C . GLY A 1 98 ? 7.500 -3.698 5.462 1.00 98.81 98 GLY A C 1
ATOM 740 O O . GLY A 1 98 ? 7.002 -2.839 4.733 1.00 98.81 98 GLY A O 1
ATOM 741 N N . ILE A 1 99 ? 7.140 -3.868 6.737 1.00 98.88 99 ILE A N 1
ATOM 742 C CA . ILE A 1 99 ? 6.403 -2.814 7.436 1.00 98.88 99 ILE A CA 1
ATOM 743 C C . ILE A 1 99 ? 7.451 -1.808 7.882 1.00 98.88 99 ILE A C 1
ATOM 745 O O . ILE A 1 99 ? 8.284 -2.149 8.729 1.00 98.88 99 ILE A O 1
ATOM 749 N N . TYR A 1 100 ? 7.456 -0.622 7.274 1.00 98.44 100 TYR A N 1
ATOM 750 C CA . TYR A 1 100 ? 8.630 0.251 7.268 1.00 98.44 100 TYR A CA 1
ATOM 751 C C . TYR A 1 100 ? 9.191 0.516 8.672 1.00 98.44 100 TYR A C 1
ATOM 753 O O . TYR A 1 100 ? 8.548 1.156 9.506 1.00 98.44 100 TYR A O 1
ATOM 761 N N . LYS A 1 101 ? 10.404 0.008 8.940 1.00 97.81 101 LYS A N 1
ATOM 762 C CA . LYS A 1 101 ? 11.106 0.107 10.241 1.00 97.81 101 LYS A CA 1
ATOM 763 C C . LYS A 1 101 ? 10.358 -0.483 11.443 1.00 97.81 101 LYS A C 1
ATOM 765 O O . LYS A 1 101 ? 10.661 -0.144 12.586 1.00 97.81 101 LYS A O 1
ATOM 770 N N . LYS A 1 102 ? 9.405 -1.380 11.193 1.00 98.19 102 LYS A N 1
ATOM 771 C CA . LYS A 1 102 ? 8.606 -2.072 12.214 1.00 98.19 102 LYS A CA 1
ATOM 772 C C . LYS A 1 102 ? 8.731 -3.587 12.127 1.00 98.19 102 LYS A C 1
ATOM 774 O O . LYS A 1 102 ? 8.876 -4.232 13.160 1.00 98.19 102 LYS A O 1
ATOM 779 N N . ALA A 1 103 ? 8.701 -4.159 10.922 1.00 98.62 103 ALA A N 1
ATOM 780 C CA . ALA A 1 103 ? 8.773 -5.607 10.748 1.00 98.62 103 ALA A CA 1
ATOM 781 C C . ALA A 1 103 ? 9.450 -6.014 9.436 1.00 98.62 103 ALA A C 1
ATOM 783 O O . ALA A 1 103 ? 9.166 -5.475 8.364 1.00 98.62 103 ALA A O 1
ATOM 784 N N . VAL A 1 104 ? 10.320 -7.021 9.533 1.00 98.81 104 VAL A N 1
ATOM 785 C CA . VAL A 1 104 ? 10.976 -7.680 8.397 1.00 98.81 104 VAL A CA 1
ATOM 786 C C . VAL A 1 104 ? 10.028 -8.748 7.836 1.00 98.81 104 VAL A C 1
ATOM 788 O O . VAL A 1 104 ? 9.511 -9.538 8.626 1.00 98.81 104 VAL A O 1
ATOM 791 N N . PRO A 1 105 ? 9.789 -8.805 6.512 1.00 98.62 105 PRO A N 1
ATOM 79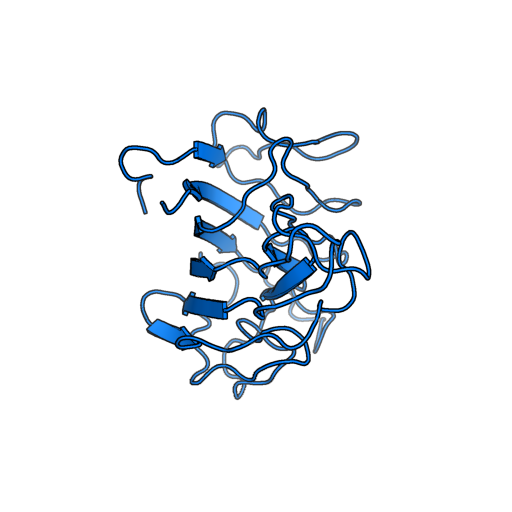2 C CA . PRO A 1 105 ? 8.947 -9.845 5.935 1.00 98.62 105 PRO A CA 1
ATOM 793 C C . PRO A 1 105 ? 9.606 -11.224 6.072 1.00 98.62 105 PRO A C 1
ATOM 795 O O . PRO A 1 105 ? 10.827 -11.348 5.988 1.00 98.62 105 PRO A O 1
ATOM 798 N N . LEU A 1 106 ? 8.800 -12.276 6.236 1.00 98.44 106 LEU A N 1
ATOM 799 C CA . LEU A 1 106 ? 9.270 -13.659 6.412 1.00 98.44 106 LEU A CA 1
ATOM 800 C C . LEU A 1 106 ? 10.131 -14.149 5.237 1.00 98.44 106 LEU A C 1
ATOM 802 O O . LEU A 1 106 ? 11.032 -14.969 5.413 1.00 98.44 106 LEU A O 1
ATOM 806 N N . VAL A 1 107 ? 9.847 -13.654 4.033 1.00 97.44 107 VAL A N 1
ATOM 807 C CA . VAL A 1 107 ? 10.565 -13.985 2.803 1.00 97.44 107 VAL A CA 1
ATOM 808 C C . VAL A 1 107 ? 10.506 -12.810 1.828 1.00 97.44 107 VAL A C 1
ATOM 810 O O . VAL A 1 107 ? 9.552 -12.031 1.832 1.00 97.44 107 VAL A O 1
ATOM 813 N N . CYS A 1 108 ? 11.515 -12.684 0.965 1.00 97.62 108 CYS A N 1
ATOM 814 C CA . CYS A 1 108 ? 11.435 -11.801 -0.195 1.00 97.62 108 CYS A CA 1
ATOM 815 C C . CYS A 1 108 ? 10.567 -12.469 -1.272 1.00 97.62 108 CYS A C 1
ATOM 817 O O . CYS A 1 108 ? 10.961 -13.480 -1.850 1.00 97.62 108 CYS A O 1
ATOM 819 N N . ALA A 1 109 ? 9.384 -11.909 -1.522 1.00 98.06 109 ALA A N 1
ATOM 820 C CA . ALA A 1 109 ? 8.444 -12.384 -2.543 1.00 98.06 109 ALA A CA 1
ATOM 821 C C . ALA A 1 109 ? 8.434 -11.501 -3.806 1.00 98.06 109 ALA A C 1
ATOM 823 O O . ALA A 1 109 ? 7.540 -11.629 -4.642 1.00 98.06 109 ALA A O 1
ATOM 824 N N . SER A 1 110 ? 9.411 -10.596 -3.937 1.00 98.25 110 SER A N 1
ATOM 825 C CA . SER A 1 110 ? 9.492 -9.659 -5.056 1.00 98.25 110 SER A CA 1
ATOM 826 C C . SER A 1 110 ? 9.776 -10.379 -6.376 1.00 98.25 110 SER A C 1
ATOM 828 O O . SER A 1 110 ? 10.602 -11.290 -6.436 1.00 98.25 110 SER A O 1
ATOM 830 N N . LEU A 1 111 ? 9.129 -9.929 -7.443 1.00 98.44 111 LEU A N 1
ATOM 831 C CA . LEU A 1 111 ? 9.409 -10.254 -8.837 1.00 98.44 111 LEU A CA 1
ATOM 832 C C . LEU A 1 111 ? 10.363 -9.207 -9.441 1.00 98.44 111 LEU A C 1
ATOM 834 O O . LEU A 1 111 ? 10.498 -8.112 -8.890 1.00 98.44 111 LEU A O 1
ATOM 838 N N . PRO A 1 112 ? 11.027 -9.509 -10.575 1.00 98.00 112 PRO A N 1
ATOM 839 C CA . PRO A 1 112 ? 11.857 -8.530 -11.269 1.00 98.00 112 PRO A CA 1
ATOM 840 C C . PRO A 1 112 ? 11.067 -7.271 -11.676 1.00 98.00 112 PRO A C 1
ATOM 842 O O . PRO A 1 112 ? 9.860 -7.366 -11.925 1.00 98.00 112 PRO A O 1
ATOM 845 N N . PRO A 1 113 ? 11.736 -6.114 -11.849 1.00 98.00 113 PRO A N 1
ATOM 846 C CA . PRO A 1 113 ? 11.112 -4.903 -12.379 1.00 98.00 113 PRO A CA 1
ATOM 847 C C . PRO A 1 113 ? 10.342 -5.134 -13.680 1.00 98.00 113 PRO A C 1
ATOM 849 O O . PRO A 1 113 ? 10.661 -6.029 -14.465 1.00 98.00 113 PRO A O 1
ATOM 852 N N . LEU A 1 114 ? 9.359 -4.267 -13.937 1.00 98.38 114 LEU A N 1
ATOM 853 C CA . LEU A 1 114 ? 8.419 -4.348 -15.064 1.00 98.38 114 LEU A CA 1
ATOM 854 C C . LEU A 1 114 ? 7.430 -5.523 -14.995 1.00 98.38 114 LEU A C 1
ATOM 856 O O . LEU A 1 114 ? 6.645 -5.707 -15.927 1.00 98.38 114 LEU A O 1
ATOM 860 N N . GLN A 1 115 ? 7.420 -6.284 -13.898 1.00 98.62 115 GLN A N 1
ATOM 861 C CA . GLN A 1 115 ? 6.353 -7.230 -13.591 1.00 98.62 115 GLN A CA 1
ATOM 862 C C . GLN A 1 115 ? 5.373 -6.631 -12.586 1.00 98.62 115 GLN A C 1
ATOM 864 O O . GLN A 1 115 ? 5.753 -5.899 -11.672 1.00 98.62 115 GLN A O 1
ATOM 869 N N . TRP A 1 116 ? 4.093 -6.939 -12.785 1.00 98.69 116 TRP A N 1
ATOM 870 C CA . TRP A 1 116 ? 3.052 -6.587 -11.831 1.00 98.69 116 TRP A CA 1
ATOM 871 C C . TRP A 1 116 ? 3.157 -7.475 -10.600 1.00 98.69 116 TRP A C 1
ATOM 873 O O . TRP A 1 116 ? 3.267 -8.694 -10.715 1.00 98.69 116 TRP A O 1
ATOM 883 N N . GLN A 1 117 ? 3.082 -6.833 -9.446 1.00 98.75 117 GLN A N 1
ATOM 884 C CA . GLN A 1 117 ? 3.075 -7.448 -8.133 1.00 98.75 117 GLN A CA 1
ATOM 885 C C . GLN A 1 117 ? 1.735 -7.202 -7.453 1.00 98.75 117 GLN A C 1
ATOM 887 O O . GLN A 1 117 ? 1.037 -6.246 -7.796 1.00 98.75 117 GLN A O 1
ATOM 892 N N . THR A 1 118 ? 1.382 -8.039 -6.482 1.00 98.88 118 THR A N 1
ATOM 893 C CA . THR A 1 118 ? 0.154 -7.884 -5.698 1.00 98.88 118 THR A CA 1
ATOM 894 C C . THR A 1 118 ? 0.455 -7.796 -4.213 1.00 98.88 118 THR A C 1
ATOM 896 O O . THR A 1 118 ? 1.234 -8.591 -3.692 1.00 98.88 118 THR A O 1
ATOM 899 N N . TYR A 1 119 ? -0.218 -6.880 -3.525 1.00 98.94 119 TYR A N 1
ATOM 900 C CA . TYR A 1 119 ? -0.437 -6.968 -2.088 1.00 98.94 119 TYR A CA 1
ATOM 901 C C . TYR A 1 119 ? -1.898 -7.286 -1.810 1.00 98.94 119 TYR A C 1
ATOM 903 O O . TYR A 1 119 ? -2.790 -6.590 -2.290 1.00 98.94 119 TYR A O 1
ATOM 911 N N . ASP A 1 120 ? -2.111 -8.309 -0.993 1.00 98.94 120 ASP A N 1
ATOM 912 C CA . ASP A 1 120 ? -3.378 -8.611 -0.343 1.00 98.94 120 ASP A CA 1
ATOM 913 C C . ASP A 1 120 ? -3.164 -8.440 1.165 1.00 98.94 120 ASP A C 1
ATOM 915 O O . ASP A 1 120 ? -2.402 -9.179 1.795 1.00 98.94 120 ASP A O 1
ATOM 919 N N . ILE A 1 121 ? -3.783 -7.412 1.737 1.00 98.94 121 ILE A N 1
ATOM 920 C CA . ILE A 1 121 ? -3.560 -6.977 3.115 1.00 98.94 121 ILE A CA 1
ATOM 921 C C . ILE A 1 121 ? -4.833 -7.219 3.913 1.00 98.94 121 ILE A C 1
ATOM 923 O O . ILE A 1 121 ? -5.912 -6.782 3.520 1.00 98.94 121 ILE A O 1
ATOM 927 N N . THR A 1 122 ? -4.704 -7.880 5.059 1.00 98.88 122 THR A N 1
ATOM 928 C CA . THR A 1 122 ? -5.742 -7.906 6.094 1.00 98.88 122 THR A CA 1
ATOM 929 C C . THR A 1 122 ? -5.288 -7.011 7.229 1.00 98.88 122 THR A C 1
ATOM 931 O O . THR A 1 122 ? -4.214 -7.226 7.791 1.00 98.88 122 THR A O 1
ATOM 934 N N . PHE A 1 123 ? -6.094 -6.008 7.555 1.00 98.81 123 PHE A N 1
ATOM 935 C CA . PHE A 1 123 ? -5.767 -5.010 8.558 1.00 98.81 123 PHE A CA 1
ATOM 936 C C . PHE A 1 123 ? -6.865 -4.920 9.614 1.00 98.81 123 PHE A C 1
ATOM 938 O O . PHE A 1 123 ? -8.051 -4.830 9.289 1.00 98.81 123 PHE A O 1
ATOM 945 N N . ARG A 1 124 ? -6.454 -4.922 10.882 1.00 98.75 124 ARG A N 1
ATOM 946 C CA . ARG A 1 124 ? -7.299 -4.609 12.034 1.00 98.75 124 ARG A CA 1
ATOM 947 C C . ARG A 1 124 ? -6.807 -3.298 12.628 1.00 98.75 124 ARG A C 1
ATOM 949 O O . ARG A 1 124 ? -5.657 -3.199 13.046 1.00 98.75 124 ARG A O 1
ATOM 956 N N . ALA A 1 125 ? -7.668 -2.289 12.625 1.00 98.56 125 ALA A N 1
ATOM 957 C CA . ALA A 1 125 ? -7.351 -0.950 13.095 1.00 98.56 125 ALA A CA 1
ATOM 958 C C . ALA A 1 125 ? -7.071 -0.926 14.608 1.00 98.56 125 ALA A C 1
ATOM 960 O O . ALA A 1 125 ? -7.597 -1.760 15.353 1.00 98.56 125 ALA A O 1
ATOM 961 N N . PRO A 1 126 ? -6.304 0.051 15.115 1.00 98.38 126 PRO A N 1
ATOM 962 C CA . PRO A 1 126 ? -6.167 0.213 16.555 1.00 98.38 126 PRO A CA 1
ATOM 963 C C . PRO A 1 126 ? -7.530 0.538 17.190 1.00 98.38 126 PRO A C 1
ATOM 965 O O . PRO A 1 126 ? -8.408 1.148 16.571 1.00 98.38 126 PRO A O 1
ATOM 968 N N . ARG A 1 127 ? -7.724 0.116 18.443 1.00 98.31 127 ARG A N 1
ATOM 969 C CA . ARG A 1 127 ? -8.962 0.357 19.203 1.00 98.31 127 ARG A CA 1
ATOM 970 C C . ARG A 1 127 ? -8.733 1.391 20.287 1.00 98.31 127 ARG A C 1
ATOM 972 O O . ARG A 1 127 ? -7.681 1.400 20.926 1.00 98.31 127 ARG A O 1
ATOM 979 N N . PHE A 1 128 ? -9.757 2.198 20.538 1.00 98.06 128 PHE A N 1
ATOM 980 C CA . PHE A 1 128 ? -9.747 3.259 21.538 1.00 98.06 128 PHE A CA 1
ATOM 981 C C . PHE A 1 128 ? -10.973 3.140 22.445 1.00 98.06 128 PHE A C 1
ATOM 983 O O . PHE A 1 128 ? -12.034 2.695 22.003 1.00 98.06 128 PHE A O 1
ATOM 990 N N . ASP A 1 129 ? -10.822 3.515 23.712 1.00 97.62 129 ASP A N 1
ATOM 991 C CA . ASP A 1 129 ? -11.939 3.633 24.647 1.00 97.62 129 ASP A CA 1
ATOM 992 C C . ASP A 1 129 ? -12.746 4.926 24.411 1.00 97.62 129 ASP A C 1
ATOM 994 O O . ASP A 1 129 ? -12.397 5.776 23.590 1.00 97.62 129 ASP A O 1
ATOM 998 N N . ALA A 1 130 ? -13.837 5.102 25.162 1.00 96.75 130 ALA A N 1
ATOM 999 C CA . ALA A 1 130 ? -14.691 6.289 25.066 1.00 96.75 130 ALA A CA 1
ATOM 1000 C C . ALA A 1 130 ? -13.996 7.604 25.479 1.00 96.75 130 ALA A C 1
ATOM 1002 O O . ALA A 1 130 ? -14.506 8.680 25.174 1.00 96.75 130 ALA A O 1
ATOM 1003 N N . ASN A 1 131 ? -12.853 7.527 26.168 1.00 96.50 131 ASN A N 1
ATOM 1004 C CA . ASN A 1 131 ? -12.040 8.680 26.550 1.00 96.50 131 ASN A CA 1
ATOM 1005 C C . ASN A 1 131 ? -10.941 8.979 25.514 1.00 96.50 131 ASN A C 1
ATOM 1007 O O . ASN A 1 131 ? -10.175 9.921 25.704 1.00 96.50 131 ASN A O 1
ATOM 1011 N N . GLY A 1 132 ? -10.849 8.187 24.440 1.00 95.31 132 GLY A N 1
ATOM 1012 C CA . GLY A 1 132 ? -9.815 8.305 23.417 1.00 95.31 132 GLY A CA 1
ATOM 1013 C C . GLY A 1 132 ? -8.483 7.648 23.788 1.00 95.31 132 GLY A C 1
ATOM 1014 O O . GLY A 1 132 ? -7.502 7.843 23.074 1.00 95.31 132 GLY A O 1
ATOM 1015 N N . ASN A 1 133 ? -8.409 6.858 24.865 1.00 96.88 133 ASN A N 1
ATOM 1016 C CA . ASN A 1 133 ? -7.196 6.105 25.184 1.00 96.88 133 ASN A CA 1
ATOM 1017 C C . ASN A 1 133 ? -7.108 4.863 24.300 1.00 96.88 133 ASN A C 1
ATOM 1019 O O . ASN A 1 133 ? -8.078 4.116 24.173 1.00 96.88 133 ASN A O 1
ATOM 1023 N N . LYS A 1 134 ? -5.929 4.595 23.735 1.00 97.31 134 LYS A N 1
ATOM 1024 C CA . LYS A 1 134 ? -5.686 3.362 22.980 1.00 97.31 134 LYS A CA 1
ATOM 1025 C C . LYS A 1 134 ? -5.779 2.143 23.904 1.00 97.31 134 LYS A C 1
ATOM 1027 O O . LYS A 1 134 ? -5.123 2.104 24.943 1.00 97.31 134 LYS A O 1
ATOM 1032 N N . ILE A 1 135 ? -6.548 1.139 23.490 1.00 98.00 135 ILE A N 1
ATOM 1033 C CA . ILE A 1 135 ? -6.744 -0.130 24.213 1.00 98.00 135 ILE A CA 1
ATOM 1034 C C . ILE A 1 135 ? -6.276 -1.358 23.423 1.00 98.00 135 ILE A C 1
ATOM 1036 O O . ILE A 1 135 ? -6.055 -2.408 24.018 1.00 98.00 135 ILE A O 1
ATOM 1040 N N . GLN A 1 136 ? -6.099 -1.238 22.104 1.00 98.19 136 GLN A N 1
ATOM 1041 C CA . GLN A 1 136 ? -5.544 -2.300 21.262 1.00 98.19 136 GLN A CA 1
ATOM 1042 C C . GLN A 1 136 ? -4.705 -1.695 20.136 1.00 98.19 136 GLN A C 1
ATOM 1044 O O . GLN A 1 136 ? -5.067 -0.662 19.569 1.00 98.19 136 GLN A O 1
ATOM 1049 N N . HIS A 1 137 ? -3.587 -2.346 19.829 1.00 98.56 137 HIS A N 1
ATOM 1050 C CA . HIS A 1 137 ? -2.728 -2.023 18.695 1.00 98.56 137 HIS A CA 1
ATOM 1051 C C . HIS A 1 137 ? -3.360 -2.437 17.368 1.00 98.56 137 HIS A C 1
ATOM 1053 O O . HIS A 1 137 ? -4.241 -3.294 17.340 1.00 98.56 137 HIS A O 1
ATOM 1059 N N . ALA A 1 138 ? -2.893 -1.837 16.276 1.00 98.56 138 ALA A N 1
ATOM 1060 C CA . ALA A 1 138 ? -3.244 -2.321 14.952 1.00 98.56 138 ALA A CA 1
ATOM 1061 C C . ALA A 1 138 ? -2.560 -3.669 14.676 1.00 98.56 138 ALA A C 1
ATOM 1063 O O . ALA A 1 138 ? -1.455 -3.919 15.166 1.00 98.56 138 ALA A O 1
ATOM 1064 N N . GLU A 1 139 ? -3.191 -4.512 13.866 1.00 98.75 139 GLU A N 1
ATOM 1065 C CA . GLU A 1 139 ? -2.647 -5.804 13.442 1.00 98.75 139 GLU A CA 1
ATOM 1066 C C . GLU A 1 139 ? -2.686 -5.894 11.915 1.00 98.75 139 GLU A C 1
ATOM 1068 O O . GLU A 1 139 ? -3.670 -5.493 11.284 1.00 98.75 139 GLU A O 1
ATOM 1073 N N . ILE A 1 140 ? -1.613 -6.402 11.306 1.00 98.88 140 ILE A N 1
ATOM 1074 C CA . ILE A 1 140 ? -1.493 -6.503 9.851 1.00 98.88 140 ILE A CA 1
ATOM 1075 C C . ILE A 1 140 ? -0.993 -7.879 9.410 1.00 98.88 140 ILE A C 1
ATOM 1077 O O . ILE A 1 140 ? -0.005 -8.412 9.913 1.00 98.88 140 ILE A O 1
ATOM 1081 N N . THR A 1 141 ? -1.676 -8.441 8.420 1.00 98.94 141 THR A N 1
ATOM 1082 C CA . THR A 1 141 ? -1.231 -9.599 7.640 1.00 98.94 141 THR A CA 1
ATOM 1083 C C . THR A 1 141 ? -1.061 -9.144 6.201 1.00 98.94 141 THR A C 1
ATOM 1085 O O . THR A 1 141 ? -1.938 -8.465 5.665 1.00 98.94 141 THR A O 1
ATOM 1088 N N . VAL A 1 142 ? 0.052 -9.511 5.569 1.00 98.94 142 VAL A N 1
ATOM 1089 C CA . VAL A 1 142 ? 0.351 -9.139 4.182 1.00 98.94 142 VAL A CA 1
ATOM 1090 C C . VAL A 1 142 ? 0.729 -10.382 3.398 1.00 98.94 142 VAL A C 1
ATOM 1092 O O . VAL A 1 142 ? 1.656 -11.111 3.760 1.00 98.94 142 VAL A O 1
ATOM 1095 N N . VAL A 1 143 ? 0.033 -10.586 2.287 1.00 98.94 143 VAL A N 1
ATOM 1096 C CA . VAL A 1 143 ? 0.364 -11.569 1.262 1.00 98.94 143 VAL A CA 1
ATOM 1097 C C . VAL A 1 143 ? 0.900 -10.814 0.048 1.00 98.94 143 VAL A C 1
ATOM 1099 O O . VAL A 1 143 ? 0.233 -9.930 -0.484 1.00 98.94 143 VAL A O 1
ATOM 1102 N N . HIS A 1 144 ? 2.114 -11.147 -0.384 1.00 98.88 144 HIS A N 1
ATOM 1103 C CA . HIS A 1 144 ? 2.778 -10.562 -1.547 1.00 98.88 144 HIS A CA 1
ATOM 1104 C C . HIS A 1 144 ? 2.919 -11.627 -2.634 1.00 98.88 144 HIS A C 1
ATOM 1106 O O . HIS A 1 144 ? 3.534 -12.666 -2.400 1.00 98.88 144 HIS A O 1
ATOM 1112 N N . ASN A 1 145 ? 2.323 -11.399 -3.808 1.00 98.62 145 ASN A N 1
ATOM 1113 C CA . ASN A 1 145 ? 2.334 -12.349 -4.932 1.00 98.62 145 ASN A CA 1
ATOM 1114 C C . ASN A 1 145 ? 1.842 -13.760 -4.542 1.00 98.62 145 ASN A C 1
ATOM 1116 O O . ASN A 1 145 ? 2.378 -14.773 -4.991 1.00 98.62 145 ASN A O 1
ATOM 1120 N N . GLY A 1 146 ? 0.831 -13.833 -3.669 1.00 98.50 146 GLY A N 1
ATOM 1121 C CA . GLY A 1 146 ? 0.279 -15.095 -3.163 1.00 98.50 146 GLY A CA 1
ATOM 1122 C C . GLY A 1 146 ? 1.091 -15.767 -2.047 1.00 98.50 146 GLY A C 1
ATOM 1123 O O . GLY A 1 146 ? 0.726 -16.859 -1.617 1.00 98.50 146 GLY A O 1
ATOM 1124 N N . ILE A 1 147 ? 2.162 -15.136 -1.556 1.00 98.69 147 ILE A N 1
ATOM 1125 C CA . ILE A 1 147 ? 3.001 -15.639 -0.462 1.00 98.69 147 ILE A CA 1
ATOM 1126 C C . ILE A 1 147 ? 2.776 -14.783 0.786 1.00 98.69 147 ILE A C 1
ATOM 1128 O O . ILE A 1 147 ? 2.972 -13.570 0.745 1.00 98.69 147 ILE A O 1
ATOM 1132 N N . THR A 1 148 ? 2.391 -15.390 1.910 1.00 98.88 148 THR A N 1
ATOM 1133 C CA . THR A 1 148 ? 2.307 -14.682 3.197 1.00 98.88 148 THR A CA 1
ATOM 1134 C C . THR A 1 148 ? 3.695 -14.212 3.627 1.00 98.88 148 THR A C 1
ATOM 1136 O O . THR A 1 148 ? 4.582 -15.031 3.871 1.00 98.88 148 THR A O 1
ATOM 1139 N N . ILE A 1 149 ? 3.883 -12.895 3.722 1.00 98.88 149 ILE A N 1
ATOM 1140 C CA . ILE A 1 149 ? 5.145 -12.263 4.131 1.00 98.88 149 ILE A CA 1
ATOM 1141 C C . ILE A 1 149 ? 5.069 -11.630 5.523 1.00 98.88 149 ILE A C 1
ATOM 1143 O O . ILE A 1 149 ? 6.102 -11.480 6.163 1.00 98.88 149 ILE A O 1
ATOM 1147 N N . HIS A 1 150 ? 3.867 -11.323 6.008 1.00 98.88 150 HIS A N 1
ATOM 1148 C CA . HIS A 1 150 ? 3.585 -10.944 7.393 1.00 98.88 150 HIS A CA 1
ATOM 1149 C C . HIS A 1 150 ? 2.335 -11.681 7.841 1.00 98.88 150 HIS A C 1
ATOM 1151 O O . HIS A 1 150 ? 1.349 -11.676 7.106 1.00 98.88 150 HIS A O 1
ATOM 1157 N N . ASP A 1 151 ? 2.373 -12.282 9.025 1.00 98.56 151 ASP A N 1
ATOM 1158 C CA . ASP A 1 151 ? 1.253 -13.018 9.612 1.00 98.56 151 ASP A CA 1
ATOM 1159 C C . ASP A 1 151 ? 0.920 -12.426 10.986 1.00 98.56 151 ASP A C 1
ATOM 1161 O O . ASP A 1 151 ? 1.713 -12.528 11.922 1.00 98.56 151 ASP A O 1
ATOM 1165 N N . ASN A 1 152 ? -0.220 -11.737 11.059 1.00 98.12 152 ASN A N 1
ATOM 1166 C CA . ASN A 1 152 ? -0.761 -11.059 12.238 1.00 98.12 152 ASN A CA 1
ATOM 1167 C C . ASN A 1 152 ? 0.252 -10.237 13.062 1.00 98.12 152 ASN A C 1
ATOM 1169 O O . ASN A 1 152 ? 0.340 -10.354 14.287 1.00 98.12 152 ASN A O 1
ATOM 1173 N N . VAL A 1 153 ? 1.035 -9.393 12.387 1.00 98.75 153 VAL A N 1
ATOM 1174 C CA . VAL A 1 153 ? 2.035 -8.531 13.026 1.00 98.75 153 VAL A CA 1
ATOM 1175 C C . VAL A 1 153 ? 1.342 -7.411 13.799 1.00 98.75 153 VAL A C 1
ATOM 1177 O O . VAL A 1 153 ? 0.561 -6.652 13.230 1.00 98.75 153 VAL A O 1
ATOM 1180 N N . ILE A 1 154 ? 1.674 -7.275 15.085 1.00 98.69 154 ILE A N 1
ATOM 1181 C CA . ILE A 1 154 ? 1.208 -6.182 15.947 1.00 98.69 154 ILE A CA 1
ATOM 1182 C C . ILE A 1 154 ? 2.032 -4.921 15.667 1.00 98.69 154 ILE A C 1
ATOM 1184 O O . ILE A 1 154 ? 3.263 -4.955 15.705 1.00 98.69 154 ILE A O 1
ATOM 1188 N N . LEU A 1 155 ? 1.358 -3.796 15.438 1.00 98.31 155 LEU A N 1
ATOM 1189 C CA . LEU A 1 155 ? 1.976 -2.499 15.169 1.00 98.31 155 LEU A CA 1
ATOM 1190 C C . LEU A 1 155 ? 1.904 -1.607 16.412 1.00 98.31 155 LEU A C 1
ATOM 1192 O O . LEU A 1 155 ? 0.835 -1.184 16.859 1.00 98.31 155 LEU A O 1
ATOM 1196 N N . ASP A 1 156 ? 3.066 -1.304 16.987 1.00 95.06 156 ASP A N 1
ATOM 1197 C CA . ASP 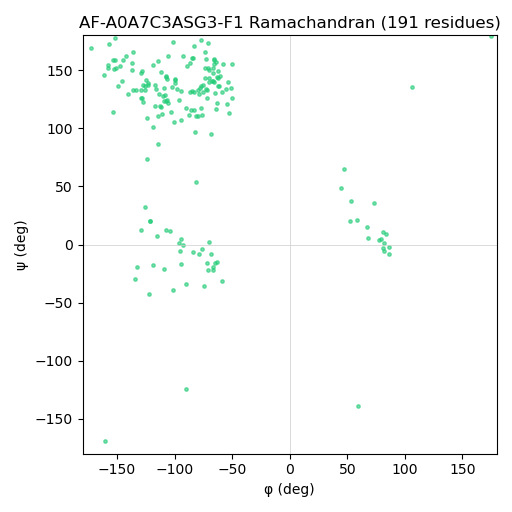A 1 156 ? 3.180 -0.529 18.227 1.00 95.06 156 ASP A CA 1
ATOM 1198 C C . ASP A 1 156 ? 3.009 0.994 18.045 1.00 95.06 156 ASP A C 1
ATOM 1200 O O . ASP A 1 156 ? 2.876 1.724 19.031 1.00 95.06 156 ASP A O 1
ATOM 1204 N N . GLY A 1 157 ? 2.939 1.457 16.796 1.00 96.88 157 GLY A N 1
ATOM 1205 C CA . GLY A 1 157 ? 2.655 2.832 16.397 1.00 96.88 157 GLY A CA 1
ATOM 1206 C C . GLY A 1 157 ? 2.785 3.026 14.883 1.00 96.88 157 GLY A C 1
ATOM 1207 O O . GLY A 1 157 ? 3.124 2.090 14.156 1.00 96.88 157 GLY A O 1
ATOM 1208 N N . VAL A 1 158 ? 2.539 4.252 14.415 1.00 98.19 158 VAL A N 1
ATOM 1209 C CA . VAL A 1 158 ? 2.606 4.612 12.987 1.00 98.19 158 VAL A CA 1
ATOM 1210 C C . VAL A 1 158 ? 4.026 4.479 12.411 1.00 98.19 158 VAL A C 1
ATOM 1212 O O . VAL A 1 158 ? 5.023 4.542 13.141 1.00 98.19 158 VAL A O 1
ATOM 1215 N N . THR A 1 159 ? 4.127 4.311 11.092 1.00 98.38 159 THR A N 1
ATOM 1216 C CA . THR A 1 159 ? 5.386 4.444 10.347 1.00 98.38 159 THR A CA 1
ATOM 1217 C C . THR A 1 159 ? 5.647 5.915 10.005 1.00 98.38 159 THR A C 1
ATOM 1219 O O . THR A 1 159 ? 4.748 6.759 10.037 1.00 98.38 159 THR A O 1
ATOM 1222 N N . ALA A 1 160 ? 6.899 6.255 9.693 1.00 96.88 160 ALA A N 1
ATOM 1223 C CA . ALA A 1 160 ? 7.230 7.591 9.197 1.00 96.88 160 ALA A CA 1
ATOM 1224 C C . ALA A 1 160 ? 6.588 7.838 7.818 1.00 96.88 160 ALA A C 1
ATOM 1226 O O . ALA A 1 160 ? 6.253 6.888 7.124 1.00 96.88 160 ALA A O 1
ATOM 1227 N N . GLY A 1 161 ? 6.427 9.104 7.421 1.00 95.31 161 GLY A N 1
ATOM 1228 C CA . GLY A 1 161 ? 5.932 9.472 6.083 1.00 95.31 161 GLY A CA 1
ATOM 1229 C C . GLY A 1 161 ? 4.409 9.423 5.898 1.00 95.31 161 GLY A C 1
ATOM 1230 O O . GLY A 1 161 ? 3.922 9.801 4.836 1.00 95.31 161 GLY A O 1
ATOM 1231 N N . GLY A 1 162 ? 3.660 9.002 6.923 1.00 95.69 162 GLY A N 1
ATOM 1232 C CA . GLY A 1 162 ? 2.198 8.982 6.913 1.00 95.69 162 GLY A CA 1
ATOM 1233 C C . GLY A 1 162 ? 1.544 10.369 6.976 1.00 95.69 162 GLY A C 1
ATOM 1234 O O . GLY A 1 162 ? 2.198 11.388 7.192 1.00 95.69 162 GLY A O 1
ATOM 1235 N N . VAL A 1 163 ? 0.216 10.403 6.840 1.00 97.19 163 VAL A N 1
ATOM 1236 C CA . VAL A 1 163 ? -0.605 11.631 6.892 1.00 97.19 163 VAL A CA 1
ATOM 1237 C C . VAL A 1 163 ? -0.718 12.227 8.299 1.00 97.19 163 VAL A C 1
ATOM 1239 O O . VAL A 1 163 ? -1.130 13.374 8.457 1.00 97.19 163 VAL A O 1
ATOM 1242 N N . SER A 1 164 ? -0.381 11.447 9.328 1.00 96.31 164 SER A N 1
ATOM 1243 C CA . SER A 1 164 ? -0.390 11.858 10.730 1.00 96.31 164 SER A CA 1
ATOM 1244 C C . SER A 1 164 ? 0.632 11.056 11.535 1.00 96.31 164 SER A C 1
ATOM 1246 O O . SER A 1 164 ? 0.914 9.900 11.218 1.00 96.31 164 SER A O 1
ATOM 1248 N N . ALA A 1 165 ? 1.152 11.667 12.601 1.00 96.12 165 ALA A N 1
ATOM 1249 C CA . ALA A 1 165 ? 1.984 11.004 13.605 1.00 96.12 165 ALA A CA 1
ATOM 1250 C C . ALA A 1 165 ? 1.157 10.283 14.693 1.00 96.12 165 ALA A C 1
ATOM 1252 O O . ALA A 1 165 ? 1.720 9.604 15.548 1.00 96.12 165 ALA A O 1
ATOM 1253 N N . GLU A 1 166 ? -0.167 10.442 14.675 1.00 96.44 166 GLU A N 1
ATOM 1254 C CA . GLU A 1 166 ? -1.093 9.866 15.650 1.00 96.44 166 GLU A CA 1
ATOM 1255 C C . GLU A 1 166 ? -1.878 8.708 15.036 1.00 96.44 166 GLU A C 1
ATOM 1257 O O . GLU A 1 166 ? -2.294 8.771 13.877 1.00 96.44 166 GLU A O 1
ATOM 1262 N N . GLU A 1 167 ? -2.123 7.661 15.821 1.00 97.62 167 GLU A N 1
ATOM 1263 C CA . GLU A 1 167 ? -2.996 6.551 15.433 1.00 97.62 167 GLU A CA 1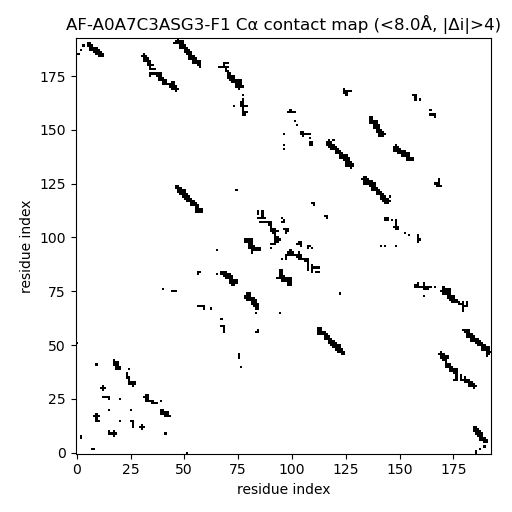
ATOM 1264 C C . GLU A 1 167 ? -4.476 6.962 15.471 1.00 97.62 167 GLU A C 1
ATOM 1266 O O . GLU A 1 167 ? -4.869 7.825 16.252 1.00 97.62 167 GLU A O 1
ATOM 1271 N N . ALA A 1 168 ? -5.309 6.328 14.645 1.00 97.50 168 ALA A N 1
ATOM 1272 C CA . ALA A 1 168 ? -6.754 6.547 14.625 1.00 97.50 168 ALA A CA 1
ATOM 1273 C C . ALA A 1 168 ? -7.493 5.245 14.305 1.00 97.50 168 ALA A C 1
ATOM 1275 O O . ALA A 1 168 ? -6.914 4.327 13.733 1.00 97.50 168 ALA A O 1
ATOM 1276 N N . SER A 1 169 ? -8.775 5.163 14.663 1.00 97.38 169 SER A N 1
ATOM 1277 C CA . SER A 1 169 ? -9.607 3.984 14.380 1.00 97.38 169 SER A CA 1
ATOM 1278 C C . SER A 1 169 ? -9.960 3.835 12.896 1.00 97.38 169 SER A C 1
ATOM 1280 O O . SER A 1 169 ? -10.269 2.729 12.457 1.00 97.38 169 SER A O 1
ATOM 1282 N N . VAL A 1 170 ? -9.894 4.922 12.123 1.00 98.31 170 VAL A N 1
ATOM 1283 C CA . VAL A 1 170 ? -10.108 4.955 10.670 1.00 98.31 170 VAL A CA 1
ATOM 1284 C C . VAL A 1 170 ? -9.069 5.847 9.982 1.00 98.31 170 VAL A C 1
ATOM 1286 O O . VAL A 1 170 ? -8.484 6.743 10.598 1.00 98.31 170 VAL A O 1
ATOM 1289 N N . GLY A 1 171 ? -8.824 5.613 8.694 1.00 98.38 171 GLY A N 1
ATOM 1290 C CA . GLY A 1 171 ? -7.998 6.501 7.878 1.00 98.38 171 GLY A CA 1
ATOM 1291 C C . GLY A 1 171 ? -7.991 6.140 6.398 1.00 98.38 171 GLY A C 1
ATOM 1292 O O . GLY A 1 171 ? -8.446 5.070 6.001 1.00 98.38 171 GLY A O 1
ATOM 1293 N N . VAL A 1 172 ? -7.454 7.037 5.578 1.00 98.56 172 VAL A N 1
ATOM 1294 C CA . VAL A 1 172 ? -7.372 6.878 4.117 1.00 98.56 172 VAL A CA 1
ATOM 1295 C C . VAL A 1 172 ? -6.455 5.724 3.695 1.00 98.56 172 VAL A C 1
ATOM 1297 O O . VAL A 1 172 ? -5.561 5.327 4.432 1.00 98.56 172 VAL A O 1
ATOM 1300 N N . LEU A 1 173 ? -6.604 5.215 2.476 1.00 98.81 173 LEU A N 1
ATOM 1301 C CA . LEU A 1 173 ? -5.515 4.510 1.800 1.00 98.81 173 LEU A CA 1
ATOM 1302 C C . LEU A 1 173 ? -4.633 5.556 1.110 1.00 98.81 173 LEU A C 1
ATOM 1304 O O . LEU A 1 173 ? -5.153 6.439 0.425 1.00 98.81 173 LEU A O 1
ATOM 1308 N N . MET A 1 174 ? -3.315 5.469 1.281 1.00 98.81 174 MET A N 1
ATOM 1309 C CA . MET A 1 174 ? -2.374 6.389 0.638 1.00 98.81 174 MET A CA 1
ATOM 1310 C C . MET A 1 174 ? -1.309 5.637 -0.162 1.00 98.81 174 MET A C 1
ATOM 1312 O O . MET A 1 174 ? -0.739 4.661 0.322 1.00 98.81 174 MET A O 1
ATOM 1316 N N . LEU A 1 175 ? -1.026 6.124 -1.371 1.00 98.75 175 LEU A N 1
ATOM 1317 C CA . LEU A 1 175 ? 0.097 5.700 -2.204 1.00 98.75 175 LEU A CA 1
ATOM 1318 C C . LEU A 1 175 ? 1.158 6.801 -2.187 1.00 98.75 175 LEU A C 1
ATOM 1320 O O . LEU A 1 175 ? 0.860 7.963 -2.481 1.00 98.75 175 LEU A O 1
ATOM 1324 N N . GLN A 1 176 ? 2.380 6.443 -1.810 1.00 98.62 176 GLN A N 1
ATOM 1325 C CA . GLN A 1 176 ? 3.461 7.404 -1.618 1.00 98.62 176 GLN A CA 1
ATOM 1326 C C . GLN A 1 176 ? 4.064 7.864 -2.951 1.00 98.62 176 GLN A C 1
ATOM 1328 O O . GLN A 1 176 ? 4.385 7.056 -3.823 1.00 98.62 176 GLN A O 1
ATOM 1333 N N . ASP A 1 177 ? 4.299 9.163 -3.062 1.00 97.75 177 ASP A N 1
ATOM 1334 C CA . ASP A 1 177 ? 5.271 9.735 -3.980 1.00 97.75 177 ASP A CA 1
ATOM 1335 C C . ASP A 1 177 ? 6.634 9.835 -3.285 1.00 97.75 177 ASP A C 1
ATOM 1337 O O . ASP A 1 177 ? 6.794 10.547 -2.293 1.00 97.75 177 ASP A O 1
ATOM 1341 N N . HIS A 1 178 ? 7.618 9.120 -3.826 1.00 97.12 178 HIS A N 1
ATOM 1342 C CA . HIS A 1 178 ? 9.024 9.214 -3.427 1.00 97.12 178 HIS A CA 1
ATOM 1343 C C . HIS A 1 178 ? 9.923 9.601 -4.623 1.00 97.12 178 HIS A C 1
ATOM 1345 O O . HIS A 1 178 ? 11.132 9.367 -4.625 1.00 97.12 178 HIS A O 1
ATOM 1351 N N . GLY A 1 179 ? 9.339 10.192 -5.670 1.00 96.31 179 GLY A N 1
ATOM 1352 C CA . GLY A 1 179 ? 10.038 10.618 -6.883 1.00 96.31 179 GLY A CA 1
ATOM 1353 C C . GLY A 1 179 ? 10.290 9.521 -7.924 1.00 96.31 179 GLY A C 1
ATOM 1354 O O . GLY A 1 179 ? 10.735 9.842 -9.028 1.00 96.31 179 GLY A O 1
ATOM 1355 N N . ASP A 1 180 ? 9.968 8.259 -7.624 1.00 98.00 180 ASP A N 1
ATOM 1356 C CA . ASP A 1 180 ? 10.170 7.134 -8.540 1.00 98.00 180 ASP A CA 1
ATOM 1357 C C . ASP A 1 180 ? 8.861 6.746 -9.260 1.00 98.00 180 ASP A C 1
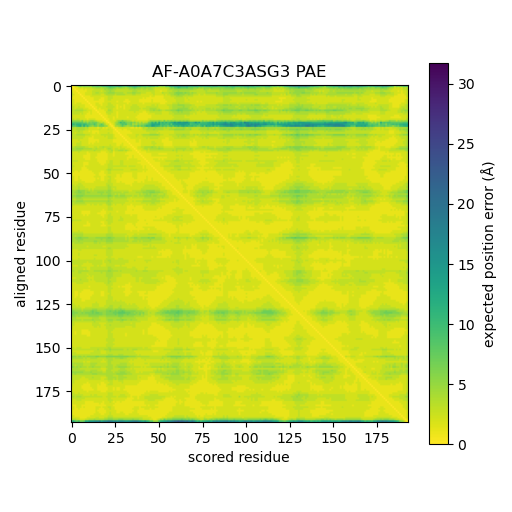ATOM 1359 O O . ASP A 1 180 ? 7.798 6.701 -8.639 1.00 98.00 180 ASP A O 1
ATOM 1363 N N . PRO A 1 181 ? 8.895 6.423 -10.570 1.00 97.56 181 PRO A N 1
ATOM 1364 C CA . PRO A 1 181 ? 7.695 6.251 -11.395 1.00 97.56 181 PRO A CA 1
ATOM 1365 C C . PRO A 1 181 ? 7.041 4.863 -11.237 1.00 97.56 181 PRO A C 1
ATOM 1367 O O . PRO A 1 181 ? 6.821 4.151 -12.222 1.00 97.56 181 PRO A O 1
ATOM 1370 N N . VAL A 1 182 ? 6.731 4.468 -10.000 1.00 98.75 182 VAL A N 1
ATOM 1371 C CA . VAL A 1 182 ? 5.935 3.270 -9.687 1.00 98.75 182 VAL A CA 1
ATOM 1372 C C . VAL A 1 182 ? 4.536 3.417 -10.282 1.00 98.75 182 VAL A C 1
ATOM 1374 O O . VAL A 1 182 ? 3.978 4.514 -10.328 1.00 98.75 182 VAL A O 1
ATOM 1377 N N . ARG A 1 183 ? 3.958 2.320 -10.775 1.00 98.75 183 ARG A N 1
ATOM 1378 C CA . ARG A 1 183 ? 2.577 2.299 -11.273 1.00 98.75 183 ARG A CA 1
ATOM 1379 C C . ARG A 1 183 ? 1.692 1.463 -10.380 1.00 98.75 183 ARG A C 1
ATOM 1381 O O . ARG A 1 183 ? 2.141 0.456 -9.851 1.00 98.75 183 ARG A O 1
ATOM 1388 N N . PHE A 1 184 ? 0.429 1.843 -10.293 1.00 98.88 184 PHE A N 1
ATOM 1389 C CA . PHE A 1 184 ? -0.590 1.147 -9.530 1.00 98.88 184 PHE A CA 1
ATOM 1390 C C . PHE A 1 184 ? -1.817 0.872 -10.392 1.00 98.88 184 PHE A C 1
ATOM 1392 O O . PHE A 1 184 ? -2.126 1.634 -11.310 1.00 98.88 184 PHE A O 1
ATOM 1399 N N . ARG A 1 185 ? -2.515 -0.224 -10.104 1.00 98.56 185 ARG A N 1
ATOM 1400 C CA . ARG A 1 185 ? -3.813 -0.551 -10.703 1.00 98.56 185 ARG A CA 1
ATOM 1401 C C . ARG A 1 185 ? -4.588 -1.500 -9.800 1.00 98.56 185 ARG A C 1
ATOM 1403 O O . ARG A 1 185 ? -4.036 -2.032 -8.842 1.00 98.56 185 ARG A O 1
ATOM 1410 N N . ASN A 1 186 ? -5.843 -1.748 -10.169 1.00 98.50 186 ASN A N 1
ATOM 1411 C CA . ASN A 1 186 ? -6.702 -2.748 -9.539 1.00 98.50 186 ASN A CA 1
ATOM 1412 C C . ASN A 1 186 ? -6.667 -2.659 -8.005 1.00 98.50 186 ASN A C 1
ATOM 1414 O O . ASN A 1 186 ? -6.161 -3.545 -7.320 1.00 98.50 186 ASN A O 1
ATOM 1418 N N . ILE A 1 187 ? -7.164 -1.538 -7.492 1.00 98.81 187 ILE A N 1
ATOM 1419 C CA . ILE A 1 187 ? -7.154 -1.232 -6.066 1.00 98.81 187 ILE A CA 1
ATOM 1420 C C . ILE A 1 187 ? -8.576 -1.298 -5.547 1.00 98.81 187 ILE A C 1
ATOM 1422 O O . ILE A 1 187 ? -9.468 -0.627 -6.075 1.00 98.81 187 ILE A O 1
ATOM 1426 N N . TRP A 1 188 ? -8.785 -2.068 -4.489 1.00 98.75 188 TRP A N 1
ATOM 1427 C CA . TRP A 1 188 ? -10.067 -2.133 -3.806 1.00 98.75 188 TRP A CA 1
ATOM 1428 C C . TRP A 1 188 ? -9.883 -2.374 -2.314 1.00 98.75 188 TRP A C 1
ATOM 1430 O O . TRP A 1 188 ? -8.885 -2.944 -1.870 1.00 98.75 188 TRP A O 1
ATOM 1440 N N . VAL A 1 189 ? -10.871 -1.926 -1.546 1.00 98.75 189 VAL A N 1
ATOM 1441 C CA . VAL A 1 189 ? -10.934 -2.077 -0.094 1.00 98.75 189 VAL A CA 1
ATOM 1442 C C . VAL A 1 189 ? -12.279 -2.683 0.260 1.00 98.75 189 VAL A C 1
ATOM 1444 O O . VAL A 1 189 ? -13.318 -2.164 -0.130 1.00 98.75 189 VAL A O 1
ATOM 1447 N N . LYS A 1 190 ? -12.285 -3.780 1.006 1.00 98.44 190 LYS A N 1
ATOM 1448 C CA . LYS A 1 190 ? -13.492 -4.368 1.577 1.00 98.44 190 LYS A CA 1
ATOM 1449 C C . LYS A 1 190 ? -13.447 -4.191 3.093 1.00 98.44 190 LYS A C 1
ATOM 1451 O O . LYS A 1 190 ? -12.600 -4.828 3.722 1.00 98.44 190 LYS A O 1
ATOM 1456 N N . PRO A 1 191 ? -14.329 -3.368 3.680 1.00 97.75 191 PRO A N 1
ATOM 1457 C CA . PRO A 1 191 ? -14.463 -3.284 5.127 1.00 97.75 191 PRO A CA 1
ATOM 1458 C C . PRO A 1 191 ? -14.694 -4.668 5.742 1.00 97.75 191 PRO A C 1
ATOM 1460 O O . PRO A 1 191 ? -15.399 -5.504 5.168 1.00 97.75 191 PRO A O 1
ATOM 1463 N N . LEU A 1 192 ? -14.065 -4.914 6.886 1.00 93.69 192 LEU A N 1
ATOM 1464 C CA . LEU A 1 192 ? -14.327 -6.085 7.711 1.00 93.69 192 LEU A CA 1
ATOM 1465 C C . LEU A 1 192 ? -15.289 -5.682 8.825 1.00 93.69 192 LEU A C 1
ATOM 1467 O O . LEU A 1 192 ? -15.084 -4.654 9.469 1.00 93.69 192 LEU A O 1
ATOM 1471 N N . ASP A 1 193 ? -16.310 -6.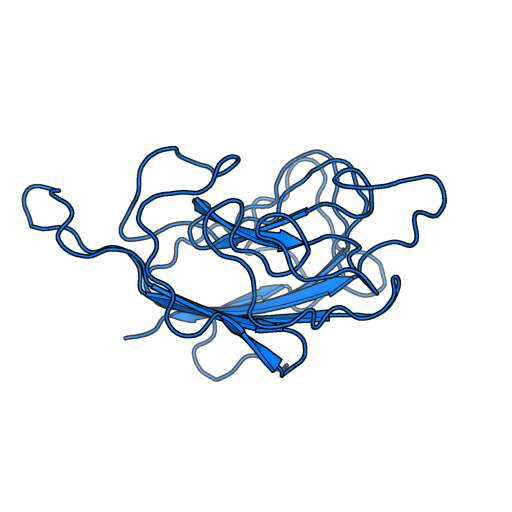509 9.033 1.00 74.25 193 ASP A N 1
ATOM 1472 C CA . ASP A 1 193 ? -17.191 -6.413 10.198 1.00 74.25 193 ASP A CA 1
ATOM 1473 C C . ASP A 1 193 ? -16.449 -6.776 11.504 1.00 74.25 193 ASP A C 1
ATOM 1475 O O . ASP A 1 193 ? -15.463 -7.569 11.461 1.00 74.25 193 ASP A O 1
#

Radius of gyration: 15.61 Å; Cα contacts (8 Å, |Δi|>4): 522; chains: 1; bounding box: 40×34×48 Å

Foldseek 3Di:
DADDPQKDWCFALPFRVQKPQPPHWDHDPVSKTWFDPDKIWGPDKAFWWKKKKKKAFADDPPDDDCGGRWKFWFRLLFWTQTDGQQVPHFWDLRYHRHRNVQGTFPG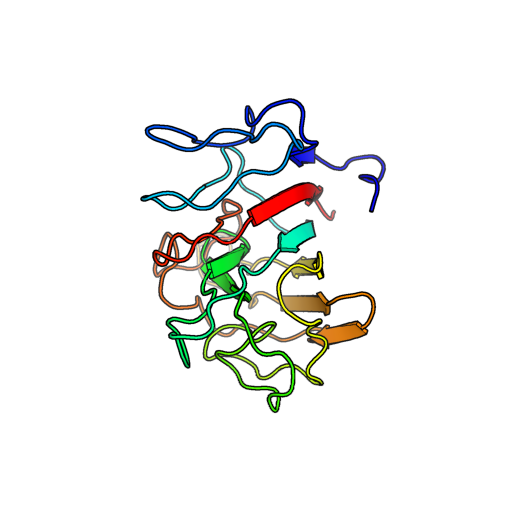PPDDHGPDIKMKTKGKHAFDADPVRHTDAFIWMWIDIRNRTRDDGDGDPATDPPGPDRHGDSIHITIMGRPPGTMIIHRIIIRHDD